Protein AF-A0A8T2NZA6-F1 (afdb_monomer)

Mean predicted aligned error: 12.63 Å

Secondary structure (DSSP, 8-state):
-EEEE-TT-THHHHHHHHTTSGGG--EEEEEEEEE-SS-TT-EEEEEEEE-S-HHHHHHHHHHHHHH-SS-EE-EESS--TT-EEP--SSGGGGGGGTT---SSSSS--TTSTTTT-HHHHHTT---SS-PPP---HHHHHHHHHHHHHHHHHHHHHS-HHHHHHHHHHHHHS--BTTBPPPHHHHHHHS-----------TT-TT--S--

Organism: NCBI:txid121402

Nearest PDB structures (foldseek):
  6n1k-assembly1_D  TM=8.600E-01  e=1.899E-20  Homo sapiens
  5jk5-assembly1_B  TM=8.320E-01  e=2.233E-15  Dictyostelium discoideum
  5jk8-assembly1_A  TM=8.450E-01  e=8.587E-15  Dictyostelium discoideum
  5fii-assembly2_D  TM=7.793E-01  e=1.956E-06  Homo sapiens
  7o9k-assembly1_f  TM=5.807E-01  e=9.986E-02  Homo sapiens

Sequence (211 aa):
MYLEEEPTKGGVLSCIFSLREQEKGINLTHIESRPSRMNKQEYEFFISVDTACSKALDEVIDGLRTQISGHVHELSRSKQKDTVPWFPNDIRDLDRFANQILSYGSELDADHPGFTDPVYRVRRKDGQVIPKVVYTEEEKRTWGTVFKELKSLYPTHACREHNRVFPLLEKYCGYREDNIPQLEDISHFLQVFHSTQYIRHGSRPMYTPEP

Foldseek 3Di:
DKKKAFPPDCQVVVLVVVQVPPPLVKAWDDWDKDQDPVDNRMIMIDTDIDPPDPVSVVVSQVVCVVRGPIDDAAADCDPDPPHHDDDDPDPVVVQVCPPVDPDDALQHDPPAPCNPPPVLSVVRDDDDDQDDDDDDQLLLQLQLVVLVVVVVCCVPPNDPVCVVCVVVCVVQQVDDSRDDGRVVSVCVVDPDDDDGPHAGDSVCSPDDPPD

InterPro domains:
  IPR001273 Aromatic amino acid hydroxylase [PTHR11473] (21-191)
  IPR019774 Aromatic amino acid hydroxylase, C-terminal [PF00351] (85-191)
  IPR019774 Aromatic amino acid hydroxylase, C-terminal [PS51410] (72-211)
  IPR036329 Aromatic amino acid monoxygenase, C-terminal domain superfamily [SSF56534] (84-211)
  IPR036951 Aromatic amino acid hydroxylase superfamily [G3DSA:1.10.800.10] (1-192)
  IPR045865 ACT-like domain [SSF55021] (6-90)

Structure (mmCIF, N/CA/C/O backbone):
data_AF-A0A8T2NZA6-F1
#
_entry.id   AF-A0A8T2NZA6-F1
#
loop_
_atom_site.group_PDB
_atom_site.id
_atom_site.type_symbol
_atom_site.label_atom_id
_atom_site.label_alt_id
_atom_site.label_comp_id
_atom_site.label_asym_id
_atom_site.label_entity_id
_atom_site.label_seq_id
_atom_site.pdbx_PDB_ins_code
_atom_site.Cartn_x
_atom_site.Cartn_y
_atom_site.Cartn_z
_atom_site.occupancy
_atom_site.B_iso_or_equiv
_atom_site.auth_seq_id
_atom_site.auth_comp_id
_atom_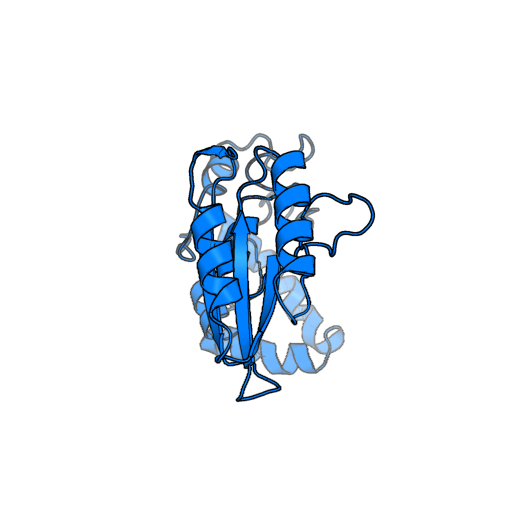site.auth_asym_id
_atom_site.auth_atom_id
_atom_site.pdbx_PDB_model_num
ATOM 1 N N . MET A 1 1 ? -13.533 7.460 21.362 1.00 58.47 1 MET A N 1
ATOM 2 C CA . MET A 1 1 ? -14.129 6.752 22.512 1.00 58.47 1 MET A CA 1
ATOM 3 C C . MET A 1 1 ? -14.969 5.597 22.003 1.00 58.47 1 MET A C 1
ATOM 5 O O . MET A 1 1 ? -15.588 5.736 20.950 1.00 58.47 1 MET A O 1
ATOM 9 N N . TYR A 1 2 ? -14.959 4.492 22.738 1.00 49.69 2 TYR A N 1
ATOM 10 C CA . TYR A 1 2 ? -15.776 3.303 22.503 1.00 49.69 2 TYR A CA 1
ATOM 11 C C . TYR A 1 2 ? -16.622 3.016 23.751 1.00 49.69 2 TYR A C 1
ATOM 13 O O . TYR A 1 2 ? -16.093 3.121 24.861 1.00 49.69 2 TYR A O 1
ATOM 21 N N . LEU A 1 3 ? -17.909 2.708 23.562 1.00 56.78 3 LEU A N 1
ATOM 22 C CA . LEU A 1 3 ? -18.888 2.447 24.626 1.00 56.78 3 LEU A CA 1
ATOM 23 C C . LEU A 1 3 ? -19.692 1.178 24.310 1.00 56.78 3 LEU A C 1
ATOM 25 O O . LEU A 1 3 ? -20.064 0.990 23.156 1.00 56.78 3 LEU A O 1
ATOM 29 N N . GLU A 1 4 ? -20.041 0.387 25.324 1.00 48.50 4 GLU A N 1
ATOM 30 C CA . GLU A 1 4 ? -20.973 -0.755 25.229 1.00 48.50 4 GLU A CA 1
ATOM 31 C C . GLU A 1 4 ? -22.141 -0.568 26.214 1.00 48.50 4 GLU A C 1
ATOM 33 O O . GLU A 1 4 ? -21.892 -0.385 27.402 1.00 48.50 4 GLU A O 1
ATOM 38 N N . GLU A 1 5 ? -23.406 -0.593 25.768 1.00 52.59 5 GLU A N 1
ATOM 39 C CA . GLU A 1 5 ? -24.583 -0.464 26.658 1.00 52.59 5 GLU 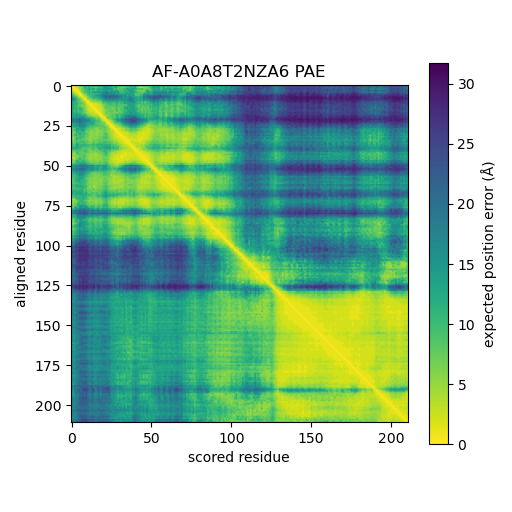A CA 1
ATOM 40 C C . GLU A 1 5 ? -25.811 -1.281 26.188 1.00 52.59 5 GLU A C 1
ATOM 42 O O . GLU A 1 5 ? -26.070 -1.409 24.993 1.00 52.59 5 GLU A O 1
ATOM 47 N N . GLU A 1 6 ? -26.617 -1.790 27.128 1.00 45.00 6 GLU A N 1
ATOM 48 C CA . GLU A 1 6 ? -27.958 -2.357 26.889 1.00 45.00 6 GLU A CA 1
ATOM 49 C C . GLU A 1 6 ? -28.976 -1.294 26.393 1.00 45.00 6 GLU A C 1
ATOM 51 O O . GLU A 1 6 ? -28.939 -0.138 26.814 1.00 45.00 6 GLU A O 1
ATOM 56 N N . PRO A 1 7 ? -29.984 -1.646 25.568 1.00 46.47 7 PRO A N 1
ATOM 57 C CA . PRO A 1 7 ? -30.760 -0.729 24.729 1.00 46.47 7 PRO A CA 1
ATOM 58 C C . PRO A 1 7 ? -31.819 0.048 25.520 1.00 46.47 7 PRO A C 1
ATOM 60 O O . PRO A 1 7 ? -32.480 0.940 24.994 1.00 46.47 7 PRO A O 1
ATOM 63 N N . THR A 1 8 ? -32.059 -0.357 26.765 1.00 45.59 8 THR A N 1
ATOM 64 C CA . THR A 1 8 ? -33.204 0.046 27.582 1.00 45.59 8 THR A CA 1
ATOM 65 C C . THR A 1 8 ? -32.915 1.232 28.495 1.00 45.59 8 THR A C 1
ATOM 67 O O . THR A 1 8 ? -33.843 1.757 29.110 1.00 45.59 8 THR A O 1
ATOM 70 N N . LYS A 1 9 ? -31.662 1.693 28.584 1.00 54.19 9 LYS A N 1
ATOM 71 C CA . LYS A 1 9 ? -31.286 2.877 29.363 1.00 54.19 9 LYS A CA 1
ATOM 72 C C . LYS A 1 9 ? -30.943 4.015 28.403 1.00 54.19 9 LYS A C 1
ATOM 74 O O . LYS A 1 9 ? -29.891 4.033 27.793 1.00 54.19 9 LYS A O 1
ATOM 79 N N . GLY A 1 10 ? -31.823 5.007 28.271 1.00 53.12 10 GLY A N 1
ATOM 80 C CA . GLY A 1 10 ? -31.601 6.185 27.412 1.00 53.12 10 GLY A CA 1
ATOM 81 C C . GLY A 1 10 ? -30.464 7.128 27.852 1.00 53.12 10 GLY A C 1
ATOM 82 O O . GLY A 1 10 ? -30.403 8.254 27.362 1.00 53.12 10 GLY A O 1
ATOM 83 N N . GLY A 1 11 ? -29.594 6.699 28.775 1.00 58.62 11 GLY A N 1
ATOM 84 C CA . GLY A 1 11 ? -28.550 7.511 29.402 1.00 58.62 11 GLY A CA 1
ATOM 85 C C . GLY A 1 11 ? -27.404 7.863 28.453 1.00 58.62 11 GLY A C 1
ATOM 86 O O . GLY A 1 11 ? -26.973 9.019 28.426 1.00 58.62 11 GLY A O 1
ATOM 87 N N . VAL A 1 12 ? -26.966 6.920 27.606 1.00 61.47 12 VAL A N 1
ATOM 88 C CA . VAL A 1 12 ? -25.922 7.189 26.601 1.00 61.47 12 VAL A CA 1
ATOM 89 C C . VAL A 1 12 ? -26.370 8.260 25.613 1.00 61.47 12 VAL A C 1
ATOM 91 O O . VAL A 1 12 ? -25.614 9.188 25.347 1.00 61.47 12 VAL A O 1
ATOM 94 N N . LEU A 1 13 ? -27.606 8.200 25.105 1.00 61.56 13 LEU A N 1
ATOM 95 C CA . LEU A 1 13 ? -28.095 9.194 24.145 1.00 61.56 13 LEU A CA 1
ATOM 96 C C . LEU A 1 13 ? -28.164 10.591 24.765 1.00 61.56 13 LEU A C 1
ATOM 98 O O . LEU A 1 13 ? -27.669 11.534 24.152 1.00 61.56 13 LEU A O 1
ATOM 102 N N . SER A 1 14 ? -28.704 10.736 25.981 1.00 61.69 14 SER A N 1
ATOM 103 C CA . SER A 1 14 ? -28.727 12.039 26.661 1.00 61.69 14 SER A CA 1
ATOM 104 C C . SER A 1 14 ? -27.324 12.602 26.878 1.00 61.69 14 SER A C 1
ATOM 106 O O . SER A 1 14 ? -27.097 13.780 26.619 1.00 61.69 14 SER A O 1
ATOM 108 N N . CYS A 1 15 ? -26.364 11.759 27.265 1.00 61.38 15 CYS A N 1
ATOM 109 C CA . CYS A 1 15 ? -24.996 12.193 27.528 1.00 61.38 15 CYS A CA 1
ATOM 110 C C . CYS A 1 15 ? -24.224 12.513 26.231 1.00 61.38 15 CYS A C 1
ATOM 112 O O . CYS A 1 15 ? -23.442 13.463 26.185 1.00 61.38 15 CYS A O 1
ATOM 114 N N . ILE A 1 16 ? -24.488 11.779 25.141 1.00 63.53 16 ILE A N 1
ATOM 115 C CA . ILE A 1 16 ? -23.986 12.092 23.793 1.00 63.53 16 ILE A CA 1
ATOM 116 C C . ILE A 1 16 ? -24.573 13.414 23.275 1.00 63.53 16 ILE A C 1
ATOM 118 O O . ILE A 1 16 ? -23.877 14.173 22.603 1.00 63.53 16 ILE A O 1
ATOM 122 N N . PHE A 1 17 ? -25.830 13.738 23.581 1.00 61.41 17 PHE A N 1
ATOM 123 C CA . PHE A 1 17 ? -26.389 15.042 23.214 1.00 61.41 17 PHE A CA 1
ATOM 124 C C . PHE A 1 17 ? -25.752 16.189 24.008 1.00 61.41 17 PHE A C 1
ATOM 126 O O . PHE A 1 17 ? -25.457 17.222 23.408 1.00 61.41 17 PHE A O 1
ATOM 133 N N . SER A 1 18 ? -25.426 15.988 25.290 1.00 61.50 18 SER A N 1
ATOM 134 C CA . SER A 1 18 ? -24.647 16.953 26.086 1.00 61.50 18 SER A CA 1
ATOM 135 C C . SER A 1 18 ? -23.233 17.190 25.535 1.00 61.50 18 SER A C 1
ATOM 137 O O . SER A 1 18 ? -22.665 18.256 25.741 1.00 61.50 18 SER A O 1
ATOM 139 N N . LEU A 1 19 ? -22.663 16.234 24.788 1.00 58.53 19 LEU A N 1
ATOM 140 C CA . LEU A 1 19 ? -21.393 16.424 24.073 1.00 58.53 19 LEU A CA 1
ATOM 141 C C . LEU A 1 19 ? -21.491 17.373 22.877 1.00 58.53 19 LEU A C 1
ATOM 143 O O . LEU A 1 19 ? -20.475 17.897 22.425 1.00 58.53 19 LEU A O 1
ATOM 147 N N . ARG A 1 20 ? -22.698 17.561 22.335 1.00 54.38 20 ARG A N 1
ATOM 148 C CA . ARG A 1 20 ? -22.951 18.414 21.171 1.00 54.38 20 ARG A CA 1
ATOM 149 C C . ARG A 1 20 ? -23.186 19.875 21.559 1.00 54.38 20 ARG A C 1
ATOM 151 O O . ARG A 1 20 ? -23.140 20.744 20.688 1.00 54.38 20 ARG A O 1
ATOM 158 N N . GLU A 1 21 ? -23.448 20.148 22.836 1.00 51.97 21 GLU A N 1
ATOM 159 C CA . GLU A 1 21 ? -23.578 21.512 23.335 1.00 51.97 21 GLU A CA 1
ATOM 160 C C . GLU A 1 21 ? -22.220 22.220 23.244 1.00 51.97 21 GLU A C 1
ATOM 162 O O . GLU A 1 21 ? -21.220 21.804 23.829 1.00 51.97 21 GLU A O 1
ATOM 167 N N . GLN A 1 22 ? -22.193 23.314 22.480 1.00 47.03 22 GLN A N 1
ATOM 168 C CA . GLN A 1 22 ? -21.010 24.137 22.201 1.00 47.03 22 GLN A CA 1
ATOM 169 C C . GLN A 1 22 ? -20.344 24.728 23.459 1.00 47.03 22 GLN A C 1
ATOM 171 O O . GLN A 1 22 ? -19.282 25.339 23.354 1.00 47.03 22 GLN A O 1
ATOM 176 N N . GLU A 1 23 ? -20.927 24.541 24.645 1.00 50.12 23 GLU A N 1
ATOM 177 C CA . GLU A 1 23 ? -20.458 25.114 25.907 1.00 50.12 23 GLU A CA 1
ATOM 178 C C . GLU A 1 23 ? -19.108 24.550 26.382 1.00 50.12 23 GLU A C 1
ATOM 180 O O . GLU A 1 23 ? -18.402 25.228 27.126 1.00 50.12 23 GLU A O 1
ATOM 185 N N . LYS A 1 24 ? -18.695 23.354 25.929 1.00 56.06 24 LYS A N 1
ATOM 186 C CA . LYS A 1 24 ? -17.447 22.700 26.387 1.00 56.06 24 LYS A CA 1
ATOM 187 C C . LYS A 1 24 ? -16.265 22.765 25.412 1.00 56.06 24 LYS A C 1
ATOM 189 O O . LYS A 1 24 ? -15.186 22.272 25.734 1.00 56.06 24 LYS A O 1
ATOM 194 N N . GLY A 1 25 ? -16.433 23.356 24.225 1.00 58.72 25 GLY A N 1
ATOM 195 C CA . GLY A 1 25 ? -15.348 23.492 23.238 1.00 58.72 25 GLY A CA 1
ATOM 196 C C . GLY A 1 25 ? -14.833 22.172 22.638 1.00 58.72 25 GLY A C 1
ATOM 197 O O . GLY A 1 25 ? -13.752 22.151 22.053 1.00 58.72 25 GLY A O 1
ATOM 198 N N . ILE A 1 26 ? -15.585 21.074 22.773 1.00 66.25 26 ILE A N 1
ATOM 199 C CA . ILE A 1 26 ? -15.276 19.774 22.162 1.00 66.25 26 ILE A CA 1
ATOM 200 C C . ILE A 1 26 ? -15.981 19.703 20.809 1.00 66.25 26 ILE A C 1
ATOM 202 O O . ILE A 1 26 ? -17.202 19.827 20.734 1.00 66.25 26 ILE A O 1
ATOM 206 N N . ASN A 1 27 ? -15.224 19.485 19.734 1.00 67.44 27 ASN A N 1
ATOM 207 C CA . ASN A 1 27 ? -15.806 19.307 18.408 1.00 67.44 27 ASN A CA 1
ATOM 208 C C . ASN A 1 27 ? -16.012 17.815 18.128 1.00 67.44 27 ASN A C 1
ATOM 210 O O . ASN A 1 27 ? -15.062 17.060 17.912 1.00 67.44 27 ASN A O 1
ATOM 214 N N . LEU A 1 28 ? -17.268 17.385 18.155 1.00 72.81 28 LEU A N 1
ATOM 215 C CA . LEU A 1 28 ? -17.650 16.017 17.845 1.00 72.81 28 LEU A CA 1
ATOM 216 C C . LEU A 1 28 ? -17.719 15.829 16.323 1.00 72.81 28 LEU A C 1
ATOM 218 O O . LEU A 1 28 ? -18.526 16.461 15.645 1.00 72.81 28 LEU A O 1
ATOM 222 N N . THR A 1 29 ? -16.865 14.958 15.784 1.00 72.12 29 THR A N 1
ATOM 223 C CA . THR A 1 29 ? -16.715 14.772 14.331 1.00 72.12 29 THR A CA 1
ATOM 224 C C . THR A 1 29 ? -17.555 13.620 13.796 1.00 72.12 29 THR A C 1
ATOM 226 O O . THR A 1 29 ? -18.027 13.680 12.663 1.00 72.12 29 THR A O 1
ATOM 229 N N . HIS A 1 30 ? -17.761 12.572 14.596 1.00 75.06 30 HIS A N 1
ATOM 230 C CA . HIS A 1 30 ? -18.506 11.389 14.174 1.00 75.06 30 HIS A CA 1
ATOM 231 C C . HIS A 1 30 ? -19.080 10.631 15.375 1.00 75.06 30 HIS A C 1
ATOM 233 O O . HIS A 1 30 ? -18.369 10.408 16.354 1.00 75.06 30 HIS A O 1
ATOM 239 N N . ILE A 1 31 ? -20.339 10.194 15.278 1.00 79.94 31 ILE A N 1
ATOM 240 C CA . ILE A 1 31 ? -20.954 9.216 16.186 1.00 79.94 31 ILE A CA 1
ATOM 241 C C . ILE A 1 31 ? -21.562 8.111 15.334 1.00 79.94 31 ILE A C 1
ATOM 243 O O . ILE A 1 31 ? -22.320 8.383 14.404 1.00 79.94 31 ILE A O 1
ATOM 247 N N . GLU A 1 32 ? -21.281 6.872 15.701 1.00 79.44 32 GLU A N 1
ATOM 248 C CA . GLU A 1 32 ? -21.877 5.687 15.104 1.00 79.44 32 GLU A CA 1
ATOM 249 C C . GLU A 1 32 ? -22.325 4.736 16.206 1.00 79.44 32 GLU A C 1
ATOM 251 O O . GLU A 1 32 ? -21.607 4.540 17.183 1.00 79.44 32 GLU A O 1
ATOM 256 N N . SER A 1 33 ? -23.509 4.148 16.046 1.00 82.44 33 SER A N 1
ATOM 257 C CA . SER A 1 33 ? -23.978 3.052 16.888 1.00 82.44 33 SER A CA 1
ATOM 258 C C . SER A 1 33 ? -24.184 1.790 16.056 1.00 82.44 33 SER A C 1
ATOM 260 O O . SER A 1 33 ? -24.648 1.834 14.904 1.00 82.44 33 SER A O 1
ATOM 262 N N . ARG A 1 34 ? -23.808 0.649 16.633 1.00 81.94 34 ARG A N 1
ATOM 263 C CA . ARG A 1 34 ? -23.927 -0.678 16.023 1.00 81.94 34 ARG A CA 1
ATOM 264 C C . ARG A 1 34 ? -24.414 -1.686 17.063 1.00 81.94 34 ARG A C 1
ATOM 266 O O . ARG A 1 34 ? -24.048 -1.560 18.223 1.00 81.94 34 ARG A O 1
ATOM 273 N N . PRO A 1 35 ? -25.238 -2.679 16.690 1.00 84.38 35 PRO A N 1
ATOM 274 C CA . PRO A 1 35 ? -25.539 -3.790 17.589 1.00 84.38 35 PRO A CA 1
ATOM 275 C C . PRO A 1 35 ? -24.249 -4.537 17.944 1.00 84.38 35 PRO A C 1
ATOM 277 O O . PRO A 1 35 ? -23.435 -4.784 17.049 1.00 84.38 35 PRO A O 1
ATOM 280 N N . SER A 1 36 ? -24.076 -4.913 19.211 1.00 82.44 36 SER A N 1
ATOM 281 C CA . SER A 1 36 ? -22.884 -5.642 19.646 1.00 82.44 36 SER A CA 1
ATOM 282 C C . SER A 1 36 ? -22.770 -6.986 18.931 1.00 82.44 36 SER A C 1
ATOM 284 O O . SER A 1 36 ? -23.751 -7.708 18.703 1.00 82.44 36 SER A O 1
ATOM 286 N N . ARG A 1 37 ? -21.534 -7.339 18.565 1.00 81.88 37 ARG A N 1
ATOM 287 C CA . ARG A 1 37 ? -21.240 -8.620 17.902 1.00 81.88 37 ARG A CA 1
ATOM 288 C C . ARG A 1 37 ? -21.344 -9.804 18.860 1.00 81.88 37 ARG A C 1
ATOM 290 O O . ARG A 1 37 ? -21.612 -10.918 18.408 1.00 81.88 37 ARG A O 1
ATOM 297 N N . MET A 1 38 ? -21.114 -9.565 20.150 1.00 81.94 38 MET A N 1
ATOM 298 C CA . MET A 1 38 ? -21.061 -10.595 21.189 1.00 81.94 38 MET A CA 1
ATOM 299 C C . MET A 1 38 ? -22.397 -10.725 21.924 1.00 81.94 38 MET A C 1
ATOM 301 O O . MET A 1 38 ? -22.865 -11.847 22.126 1.00 81.94 38 MET A O 1
ATOM 305 N N . ASN A 1 39 ? -23.042 -9.603 22.263 1.00 82.88 39 ASN A N 1
ATOM 306 C CA . ASN A 1 39 ? -24.333 -9.592 22.943 1.00 82.88 39 ASN A CA 1
ATOM 307 C C . ASN A 1 39 ? -25.408 -8.907 22.087 1.00 82.88 39 ASN A C 1
ATOM 309 O O . ASN A 1 39 ? -25.413 -7.699 21.897 1.00 82.88 39 ASN A O 1
ATOM 313 N N . LYS A 1 40 ? -26.396 -9.673 21.611 1.00 81.44 40 LYS A N 1
ATOM 314 C CA . LYS A 1 40 ? -27.492 -9.140 20.775 1.00 81.44 40 LYS A CA 1
ATOM 315 C C . LYS A 1 40 ? -28.410 -8.154 21.504 1.00 81.44 40 LYS A C 1
ATOM 317 O O . LYS A 1 40 ? -29.262 -7.543 20.863 1.00 81.44 40 LYS A O 1
ATOM 322 N N . GLN A 1 41 ? -28.287 -8.062 22.825 1.00 81.12 41 GLN A N 1
ATOM 323 C CA . GLN A 1 41 ? -29.020 -7.114 23.649 1.00 81.12 41 GLN A CA 1
ATOM 324 C C . GLN A 1 41 ? -28.206 -5.852 23.930 1.00 81.12 41 GLN A C 1
ATOM 326 O O . GLN A 1 41 ? -28.716 -4.984 24.604 1.00 81.12 41 GLN A O 1
ATOM 331 N N . GLU A 1 42 ? -26.987 -5.696 23.422 1.00 81.31 42 GLU A N 1
ATOM 332 C CA . GLU A 1 42 ? -26.175 -4.499 23.657 1.00 81.31 42 GLU A CA 1
ATOM 333 C C . GLU A 1 42 ? -25.890 -3.751 22.354 1.00 81.31 42 GLU A C 1
ATOM 335 O O . GLU A 1 42 ? -25.982 -4.295 21.248 1.00 81.31 42 GLU A O 1
ATOM 340 N N . TYR A 1 43 ? -25.539 -2.480 22.497 1.00 80.38 43 TYR A N 1
ATOM 341 C CA . TYR A 1 43 ? -25.098 -1.595 21.434 1.00 80.38 43 TYR A CA 1
ATOM 342 C C . TYR A 1 43 ? -23.692 -1.087 21.728 1.00 80.38 43 TYR A C 1
ATOM 344 O O . TYR A 1 43 ? -23.377 -0.675 22.841 1.00 80.38 43 TYR A O 1
ATOM 352 N N . GLU A 1 44 ? -22.876 -1.077 20.685 1.00 83.31 44 GLU A N 1
ATOM 353 C CA . GLU A 1 44 ? -21.562 -0.459 20.645 1.00 83.31 44 GLU A CA 1
ATOM 354 C C . GLU A 1 44 ? -21.705 0.959 20.080 1.00 83.31 44 GLU A C 1
ATOM 356 O O . GLU A 1 44 ? -22.344 1.163 19.041 1.00 83.31 44 GLU A O 1
ATOM 361 N N . PHE A 1 45 ? -21.101 1.946 20.738 1.00 81.81 45 PHE A N 1
ATOM 362 C CA . PHE A 1 45 ? -21.045 3.326 20.264 1.00 81.81 45 PHE A CA 1
ATOM 363 C C . PHE A 1 45 ? -19.600 3.753 20.019 1.00 81.81 45 PHE A C 1
ATOM 365 O O . PHE A 1 45 ? -18.740 3.662 20.895 1.00 81.81 45 PHE A O 1
ATOM 372 N N . PHE A 1 46 ? -19.356 4.300 18.833 1.00 82.44 46 PHE A N 1
ATOM 373 C CA . PHE A 1 46 ? -18.070 4.822 18.396 1.00 82.44 46 PHE A CA 1
ATOM 374 C C . PHE A 1 46 ? -18.168 6.336 18.260 1.00 82.44 46 PHE A C 1
ATOM 376 O O . PHE A 1 46 ? -18.902 6.850 17.415 1.00 82.44 46 PHE A O 1
ATOM 383 N N . ILE A 1 47 ? -17.411 7.058 19.083 1.00 79.94 47 ILE A N 1
ATOM 384 C CA . ILE A 1 47 ? -17.429 8.522 19.120 1.00 79.94 47 ILE A CA 1
ATOM 385 C C . ILE A 1 47 ? -16.041 9.050 18.761 1.00 79.94 47 ILE A C 1
ATOM 387 O O . ILE A 1 47 ? -15.060 8.777 19.461 1.00 79.94 47 ILE A O 1
ATOM 391 N N . SER A 1 48 ? -15.958 9.817 17.675 1.00 78.00 48 SER A N 1
ATOM 392 C CA . SER A 1 48 ? -14.768 10.577 17.284 1.00 78.00 48 SER A CA 1
ATOM 393 C C . SER A 1 48 ? -14.924 12.040 17.686 1.00 78.00 48 SER A C 1
ATOM 395 O O . SER A 1 48 ? -15.940 12.675 17.398 1.00 78.00 48 SER A O 1
ATOM 397 N N . VAL A 1 49 ? -13.890 12.574 18.325 1.00 75.50 49 VAL A N 1
ATOM 398 C CA . VAL A 1 49 ? -13.794 13.967 18.769 1.00 75.50 49 VAL A CA 1
ATOM 399 C C . VAL A 1 49 ? -12.482 14.556 18.265 1.00 75.50 49 VAL A C 1
ATOM 401 O O . VAL A 1 49 ? -11.475 13.851 18.191 1.00 75.50 49 VAL A O 1
ATOM 404 N N . ASP A 1 50 ? -12.503 15.830 17.893 1.00 69.00 50 ASP A N 1
ATOM 405 C CA . ASP A 1 50 ? -11.299 16.596 17.588 1.00 69.00 50 ASP A CA 1
ATOM 406 C C . ASP A 1 50 ? -10.697 17.135 18.895 1.00 69.00 50 ASP A C 1
ATOM 408 O O . ASP A 1 50 ? -11.387 17.738 19.722 1.00 69.00 50 ASP A O 1
ATOM 412 N N . THR A 1 51 ? -9.410 16.881 19.116 1.00 60.97 51 THR A N 1
ATOM 413 C CA . THR A 1 51 ? -8.716 17.063 20.402 1.00 60.97 51 THR A CA 1
ATOM 414 C C . THR A 1 51 ? -8.247 18.500 20.645 1.00 60.97 51 THR A C 1
ATOM 416 O O . THR A 1 51 ? -7.193 18.721 21.238 1.00 60.97 51 THR A O 1
ATOM 419 N N . ALA A 1 52 ? -9.018 19.499 20.214 1.00 61.19 52 ALA A N 1
ATOM 420 C CA . ALA A 1 52 ? -8.686 20.906 20.444 1.00 61.19 52 ALA A CA 1
ATOM 421 C C . ALA A 1 52 ? -8.682 21.289 21.944 1.00 61.19 52 ALA A C 1
ATOM 423 O O . ALA A 1 52 ? -8.052 22.277 22.319 1.00 61.19 52 ALA A O 1
ATOM 424 N N . CYS A 1 53 ? -9.323 20.500 22.820 1.00 57.22 53 CYS A N 1
ATOM 425 C CA . CYS A 1 53 ? -9.328 20.711 24.271 1.00 57.22 53 CYS A CA 1
ATOM 426 C C . CYS A 1 53 ? -9.329 19.376 25.046 1.00 57.22 53 CYS A C 1
ATOM 428 O O . CYS A 1 53 ? -10.355 18.704 25.117 1.00 57.22 53 CYS A O 1
ATOM 430 N N . SER A 1 54 ? -8.193 18.986 25.643 1.00 64.62 54 SER A N 1
ATOM 431 C CA . SER A 1 54 ? -8.057 17.698 26.353 1.00 64.62 54 SER A CA 1
ATOM 432 C C . SER A 1 54 ? -8.772 17.661 27.710 1.00 64.62 54 SER A C 1
ATOM 434 O O . SER A 1 54 ? -9.390 16.664 28.047 1.00 64.62 54 SER A O 1
ATOM 436 N N . LYS A 1 55 ? -8.763 18.761 28.476 1.00 67.69 55 LYS A N 1
ATOM 437 C CA . LYS A 1 55 ? -9.327 18.785 29.842 1.00 67.69 55 LYS A CA 1
ATOM 438 C C . LYS A 1 55 ? -10.846 18.612 29.879 1.00 67.69 55 LYS A C 1
ATOM 440 O O . LYS A 1 55 ? -11.369 17.946 30.761 1.00 67.69 55 LYS A O 1
ATOM 445 N N . ALA A 1 56 ? -11.552 19.205 28.917 1.00 70.50 56 ALA A N 1
ATOM 446 C CA . ALA A 1 56 ? -12.999 19.047 28.809 1.00 70.50 56 ALA A CA 1
ATOM 447 C C . ALA A 1 56 ? -13.385 17.605 28.432 1.00 70.50 56 ALA A C 1
ATOM 449 O O . ALA A 1 56 ? -14.460 17.139 28.801 1.00 70.50 56 ALA A O 1
ATOM 450 N N . LEU A 1 57 ? -12.511 16.902 27.700 1.00 73.56 57 LEU A N 1
ATOM 451 C CA . LEU A 1 57 ? -12.727 15.516 27.300 1.00 73.56 57 LEU A CA 1
ATOM 452 C C . LEU A 1 57 ? -12.632 14.562 28.497 1.00 73.56 57 LEU A C 1
ATOM 454 O O . LEU A 1 57 ? -13.480 13.682 28.621 1.00 73.56 57 LEU A O 1
ATOM 458 N N . ASP A 1 58 ? -11.672 14.781 29.399 1.00 77.31 58 ASP A N 1
ATOM 459 C CA . ASP A 1 58 ? -11.515 13.979 30.619 1.00 77.31 58 ASP A CA 1
ATOM 460 C C . ASP A 1 58 ? -12.775 14.052 31.503 1.00 77.31 58 ASP A C 1
ATOM 462 O O . ASP A 1 58 ? -13.334 13.026 31.888 1.00 77.31 58 ASP A O 1
ATOM 466 N N . GLU A 1 59 ? -13.304 15.262 31.735 1.00 77.31 59 GLU A N 1
ATOM 467 C CA . GLU A 1 59 ? -14.540 15.469 32.512 1.00 77.31 59 GLU A CA 1
ATOM 468 C C . GLU A 1 59 ? -15.755 14.764 31.894 1.00 77.31 59 GLU A C 1
ATOM 470 O O . GLU A 1 59 ? -16.643 14.276 32.595 1.00 77.31 59 GLU A O 1
ATOM 475 N N . VAL A 1 60 ? -15.811 14.717 30.564 1.00 75.44 60 VAL A N 1
ATOM 476 C CA . VAL A 1 60 ? -16.861 14.009 29.830 1.00 75.44 60 VAL A CA 1
ATOM 477 C C . VAL A 1 60 ? -16.709 12.504 29.987 1.00 75.44 60 VAL A C 1
ATOM 479 O O . VAL A 1 60 ? -17.708 11.824 30.208 1.00 75.44 60 VAL A O 1
ATOM 482 N N . ILE A 1 61 ? -15.493 11.976 29.849 1.00 78.06 61 ILE A N 1
ATOM 483 C CA . ILE A 1 61 ? -15.221 10.542 29.975 1.00 78.06 61 ILE A CA 1
ATOM 484 C C . ILE A 1 61 ? -15.583 10.068 31.381 1.00 78.06 61 ILE A C 1
ATOM 486 O O . ILE A 1 61 ? -16.243 9.039 31.527 1.00 78.06 61 ILE A O 1
ATOM 490 N N . ASP A 1 62 ? -15.225 10.837 32.407 1.00 79.69 62 ASP A N 1
ATOM 491 C CA . ASP A 1 62 ? -15.580 10.526 33.790 1.00 79.69 62 ASP A CA 1
ATOM 492 C C . ASP A 1 62 ? -17.093 10.663 34.041 1.00 79.69 62 ASP A C 1
ATOM 494 O O . ASP A 1 62 ? -17.698 9.827 34.721 1.00 79.69 62 ASP A O 1
ATOM 498 N N . GLY A 1 63 ? -17.747 11.648 33.417 1.00 77.81 63 GLY A N 1
ATOM 499 C CA . GLY A 1 63 ? -19.208 11.759 33.397 1.00 77.81 63 GLY A CA 1
ATOM 500 C C . GLY A 1 63 ? -19.886 10.541 32.760 1.00 77.81 63 GLY A C 1
ATOM 501 O O . GLY A 1 63 ? -20.843 10.004 33.311 1.00 77.81 63 GLY A O 1
ATOM 502 N N . LEU A 1 64 ? -19.353 10.039 31.645 1.00 76.12 64 LEU A N 1
ATOM 503 C CA . LEU A 1 64 ? -19.848 8.822 31.007 1.00 76.12 64 LEU A CA 1
ATOM 504 C C . LEU A 1 64 ? -19.648 7.620 31.936 1.00 76.12 64 LEU A C 1
ATOM 506 O O . LEU A 1 64 ? -20.623 6.965 32.286 1.00 76.12 64 LEU A O 1
ATOM 510 N N . ARG A 1 65 ? -18.432 7.385 32.441 1.00 79.44 65 ARG A N 1
ATOM 511 C CA . ARG A 1 65 ? -18.132 6.269 33.363 1.00 79.44 65 ARG A CA 1
ATOM 512 C C . ARG A 1 65 ? -19.036 6.221 34.600 1.00 79.44 65 ARG A C 1
ATOM 514 O O . ARG A 1 65 ? -19.228 5.148 35.160 1.00 79.44 65 ARG A O 1
ATOM 521 N N . THR A 1 66 ? -19.561 7.364 35.045 1.00 79.06 66 THR A N 1
ATOM 522 C CA . THR A 1 66 ? -20.471 7.447 36.200 1.00 79.06 66 THR A CA 1
ATOM 523 C C . THR A 1 66 ? -21.949 7.309 35.833 1.00 79.06 66 THR A C 1
ATOM 525 O O . THR A 1 66 ? -22.718 6.779 36.634 1.00 79.06 66 THR A O 1
ATOM 528 N N . GLN A 1 67 ? -22.367 7.776 34.653 1.00 72.94 67 GLN A N 1
ATOM 529 C CA . GLN A 1 67 ? -23.773 7.771 34.234 1.00 72.94 67 GLN A CA 1
ATOM 530 C C . GLN A 1 67 ? -24.201 6.489 33.520 1.00 72.94 67 GLN A C 1
ATOM 532 O O . GLN A 1 67 ? -25.383 6.139 33.564 1.00 72.94 67 GLN A O 1
ATOM 537 N N . ILE A 1 68 ? -23.272 5.796 32.862 1.00 71.44 68 ILE A N 1
ATOM 538 C CA . ILE A 1 68 ? -23.580 4.602 32.076 1.00 71.44 68 ILE A CA 1
ATOM 539 C C . ILE A 1 68 ? -23.108 3.341 32.790 1.00 71.44 68 ILE A C 1
ATOM 541 O O . ILE A 1 68 ? -22.079 3.318 33.454 1.00 71.44 68 ILE A O 1
ATOM 545 N N . SER A 1 69 ? -23.883 2.265 32.649 1.00 67.12 69 SER A N 1
ATOM 546 C CA . SER A 1 69 ? -23.557 0.957 33.243 1.00 67.12 69 SER A CA 1
ATOM 547 C C . SER A 1 69 ? -22.505 0.180 32.438 1.00 67.12 69 SER A C 1
ATOM 549 O O . SER A 1 69 ? -22.183 -0.952 32.795 1.00 67.12 69 SER A O 1
ATOM 551 N N . GLY A 1 70 ? -22.048 0.766 31.332 1.00 69.81 70 GLY A N 1
ATOM 552 C CA . GLY A 1 70 ? -21.161 0.183 30.340 1.00 69.81 70 GLY A CA 1
ATOM 553 C C . GLY A 1 70 ? -19.688 0.519 30.539 1.00 69.81 70 GLY A C 1
ATOM 554 O O . GLY A 1 70 ? -19.322 1.389 31.331 1.00 69.81 70 GLY A O 1
ATOM 555 N N . HIS A 1 71 ? -18.828 -0.141 29.767 1.00 77.00 71 HIS A N 1
ATOM 556 C CA . HIS A 1 71 ? -17.401 0.169 29.737 1.00 77.00 71 HIS A CA 1
ATOM 557 C C . HIS A 1 71 ? -17.103 1.321 28.770 1.00 77.00 71 HIS A C 1
ATOM 559 O O . HIS A 1 71 ? -17.602 1.349 27.646 1.00 77.00 71 HIS A O 1
ATOM 565 N N . VAL A 1 72 ? -16.262 2.266 29.209 1.00 80.50 72 VAL A N 1
ATOM 566 C CA . VAL A 1 72 ? -15.804 3.410 28.406 1.00 80.50 72 VAL A CA 1
ATOM 567 C C . VAL A 1 72 ? -14.314 3.297 28.153 1.00 80.50 72 VAL A C 1
ATOM 569 O O . VAL A 1 72 ? -13.510 3.416 29.082 1.00 80.50 72 VAL A O 1
ATOM 572 N N . HIS A 1 73 ? -13.947 3.127 26.886 1.00 82.06 73 HIS A N 1
ATOM 573 C CA . HIS A 1 73 ? -12.555 3.106 26.460 1.00 82.06 73 HIS A CA 1
ATOM 574 C C . HIS A 1 73 ? -12.200 4.380 25.694 1.00 82.06 73 HIS A C 1
ATOM 576 O O . HIS A 1 73 ? -12.809 4.732 24.676 1.00 82.06 73 HIS A O 1
ATOM 582 N N . GLU A 1 74 ? -11.179 5.077 26.184 1.00 82.44 74 GLU A N 1
ATOM 583 C CA . GLU A 1 74 ? -10.575 6.200 25.485 1.00 82.44 74 GLU A CA 1
ATOM 584 C C . GLU A 1 74 ? -9.499 5.689 24.525 1.00 82.44 74 GLU A C 1
ATOM 586 O O . GLU A 1 74 ? -8.567 4.992 24.930 1.00 82.44 74 GLU A O 1
ATOM 591 N N . LEU A 1 75 ? -9.642 6.050 23.247 1.00 79.25 75 LEU A N 1
ATOM 592 C CA . LEU A 1 75 ? -8.665 5.751 22.208 1.00 79.25 75 LEU A CA 1
ATOM 593 C C . LEU A 1 75 ? -7.995 7.050 21.771 1.00 79.25 75 LEU A C 1
ATOM 595 O O . LEU A 1 75 ? -8.667 7.908 21.195 1.00 79.25 75 LEU A O 1
ATOM 599 N N . SER A 1 76 ? -6.689 7.170 22.005 1.00 76.62 76 SER A N 1
ATOM 600 C CA . SER A 1 76 ? -5.914 8.371 21.683 1.00 76.62 76 SER A CA 1
ATOM 601 C C . SER A 1 76 ? -4.703 8.058 20.807 1.00 76.62 76 SER A C 1
ATOM 603 O O . SER A 1 76 ? -4.076 7.004 20.908 1.00 76.62 76 SER A O 1
ATOM 605 N N . ARG A 1 77 ? -4.351 9.000 19.925 1.00 70.88 77 ARG A N 1
ATOM 606 C CA . ARG A 1 77 ? -3.090 8.959 19.166 1.00 70.88 77 ARG A CA 1
ATOM 607 C C . ARG A 1 77 ? -1.902 9.458 19.994 1.00 70.88 77 ARG A C 1
ATOM 609 O O . ARG A 1 77 ? -0.760 9.136 19.671 1.00 70.88 77 ARG A O 1
ATOM 616 N N . SER A 1 78 ? -2.146 10.250 21.040 1.00 68.69 78 SER A N 1
ATOM 617 C CA . SER A 1 78 ? -1.101 10.696 21.958 1.00 68.69 78 SER A CA 1
ATOM 618 C C . SER A 1 78 ? -0.829 9.599 22.989 1.00 68.69 78 SER A C 1
ATOM 620 O O . SER A 1 78 ? -1.748 9.022 23.558 1.00 68.69 78 SER A O 1
ATOM 622 N N . LYS A 1 79 ? 0.448 9.291 23.247 1.00 59.81 79 LYS A N 1
ATOM 623 C CA . LYS A 1 79 ? 0.855 8.294 24.254 1.00 59.81 79 LYS A CA 1
ATOM 624 C C . LYS A 1 79 ? 0.767 8.861 25.679 1.00 59.81 79 LYS A C 1
ATOM 626 O O . LYS A 1 79 ? 1.755 8.844 26.413 1.00 59.81 79 LYS A O 1
ATOM 631 N N . GLN A 1 80 ? -0.371 9.442 26.052 1.00 65.56 80 GLN A N 1
ATOM 632 C CA . GLN A 1 80 ? -0.601 9.883 27.428 1.00 65.56 80 GLN A CA 1
ATOM 633 C C . GLN A 1 80 ? -0.986 8.683 28.307 1.00 65.56 80 GLN A C 1
ATOM 635 O O . GLN A 1 80 ? -1.536 7.691 27.822 1.00 65.56 80 GLN A O 1
ATOM 640 N N . LYS A 1 81 ? -0.601 8.740 29.589 1.00 60.97 81 LYS A N 1
ATOM 641 C CA . LYS A 1 81 ? -0.779 7.635 30.543 1.00 60.97 81 LYS A CA 1
ATOM 642 C C . LYS A 1 81 ? -2.267 7.296 30.687 1.00 60.97 81 LYS A C 1
ATOM 644 O O . LYS A 1 81 ? -3.058 8.190 30.939 1.00 60.97 81 LYS A O 1
ATOM 649 N N . ASP A 1 82 ? -2.571 6.002 30.585 1.00 69.06 82 ASP A N 1
ATOM 650 C CA . ASP A 1 82 ? -3.892 5.372 30.771 1.00 69.06 82 ASP A CA 1
ATOM 651 C C . ASP A 1 82 ? -4.897 5.467 29.605 1.00 69.06 82 ASP A C 1
ATOM 653 O O . ASP A 1 82 ? -6.087 5.213 29.772 1.00 69.06 82 ASP A O 1
ATOM 657 N N . THR A 1 83 ? -4.411 5.750 28.390 1.00 76.44 83 THR A N 1
ATOM 658 C CA . THR A 1 83 ? -5.223 5.692 27.160 1.00 76.44 83 THR A CA 1
ATOM 659 C C . THR A 1 83 ? -4.862 4.484 26.298 1.00 76.44 83 THR A C 1
ATOM 661 O O . THR A 1 83 ? -3.703 4.059 26.238 1.00 76.44 83 THR A O 1
ATOM 664 N N . VAL A 1 84 ? -5.853 3.918 25.603 1.00 79.56 84 VAL A N 1
ATOM 665 C CA . VAL A 1 84 ? -5.608 2.878 24.599 1.00 79.56 84 VAL A CA 1
ATOM 666 C C . VAL A 1 84 ? -5.088 3.562 23.330 1.00 79.56 84 VAL A C 1
ATOM 668 O O . VAL A 1 84 ? -5.698 4.534 22.875 1.00 79.56 84 VAL A O 1
ATOM 671 N N . PRO A 1 85 ? -3.984 3.092 22.719 1.00 82.31 85 PRO A N 1
ATOM 672 C CA . PRO A 1 85 ? -3.543 3.621 21.437 1.00 82.31 85 PRO A CA 1
ATOM 673 C C . PRO A 1 85 ? -4.651 3.493 20.394 1.00 82.31 85 PRO A C 1
ATOM 675 O O . PRO A 1 85 ? -5.214 2.417 20.202 1.00 82.31 85 PRO A O 1
ATOM 678 N N . TRP A 1 86 ? -4.967 4.591 19.716 1.00 80.94 86 TRP A N 1
ATOM 679 C CA . TRP A 1 86 ? -5.975 4.582 18.667 1.00 80.94 86 TRP A CA 1
ATOM 680 C C . TRP A 1 86 ? -5.560 3.664 17.510 1.00 80.94 86 TRP A C 1
ATOM 682 O O . TRP A 1 86 ? -4.429 3.731 17.025 1.00 80.94 86 TRP A O 1
ATOM 692 N N . PHE A 1 87 ? -6.505 2.850 17.044 1.00 80.56 87 PHE A N 1
ATOM 693 C CA . PHE A 1 87 ? -6.382 1.994 15.869 1.00 80.56 87 PHE A CA 1
ATOM 694 C C . PHE A 1 87 ? -7.628 2.153 14.975 1.00 80.56 87 PHE A C 1
ATOM 696 O O . PHE A 1 87 ? -8.696 2.510 15.482 1.00 80.56 87 PHE A O 1
ATOM 703 N N . PRO A 1 88 ? -7.502 1.941 13.652 1.00 78.12 88 PRO A N 1
ATOM 704 C CA . PRO A 1 88 ? -8.631 2.017 12.728 1.00 78.12 88 PRO A CA 1
ATOM 705 C C . PRO A 1 88 ? -9.641 0.898 13.013 1.00 78.12 88 PRO A C 1
ATOM 707 O O . PRO A 1 88 ? -9.249 -0.261 13.148 1.00 78.12 88 PRO A O 1
ATOM 710 N N . ASN A 1 89 ? -10.929 1.239 13.086 1.00 76.38 89 ASN A N 1
ATOM 711 C CA . ASN A 1 89 ? -12.005 0.260 13.293 1.00 76.38 89 ASN A CA 1
ATOM 712 C C . ASN A 1 89 ? -12.671 -0.147 11.971 1.00 76.38 89 ASN A C 1
ATOM 714 O O . ASN A 1 89 ? -13.164 -1.265 11.845 1.00 76.38 89 ASN A O 1
ATOM 718 N N . ASP A 1 90 ? -12.663 0.750 10.984 1.00 73.38 90 ASP A N 1
ATOM 719 C CA . ASP A 1 90 ? -13.188 0.525 9.638 1.00 73.38 90 ASP A CA 1
ATOM 720 C C . ASP A 1 90 ? -12.074 0.727 8.597 1.00 73.38 90 ASP A C 1
ATOM 722 O O . ASP A 1 90 ? -11.128 1.485 8.815 1.00 73.38 90 ASP A O 1
ATOM 726 N N . ILE A 1 91 ? -12.187 0.073 7.439 1.00 72.56 91 ILE A N 1
ATOM 727 C CA . ILE A 1 91 ? -11.268 0.259 6.306 1.00 72.56 91 ILE A CA 1
ATOM 728 C C . ILE A 1 91 ? -11.134 1.739 5.909 1.00 72.56 91 ILE A C 1
ATOM 730 O O . ILE A 1 91 ? -10.042 2.181 5.568 1.00 72.56 91 ILE A O 1
ATOM 734 N N . ARG A 1 92 ? -12.206 2.529 6.035 1.00 69.88 92 ARG A N 1
ATOM 735 C CA . ARG A 1 92 ? -12.228 3.975 5.753 1.00 69.88 92 ARG A CA 1
ATOM 736 C C . ARG A 1 92 ? -11.364 4.790 6.715 1.00 69.88 92 ARG A C 1
ATOM 738 O O . ARG A 1 92 ? -10.926 5.884 6.376 1.00 69.88 92 ARG A O 1
ATOM 745 N N . ASP A 1 93 ? -11.074 4.273 7.910 1.00 70.69 93 ASP A N 1
ATOM 746 C CA . ASP A 1 93 ? -10.159 4.946 8.836 1.00 70.69 93 ASP A CA 1
ATOM 747 C C . ASP A 1 93 ? -8.707 4.922 8.329 1.00 70.69 93 ASP A C 1
ATOM 749 O O . ASP A 1 93 ? -7.896 5.731 8.791 1.00 70.69 93 ASP A O 1
ATOM 753 N N . LEU A 1 94 ? -8.373 4.051 7.362 1.00 68.94 94 LEU A N 1
ATOM 754 C CA . LEU A 1 94 ? -7.065 4.043 6.701 1.00 68.94 94 LEU A CA 1
ATOM 755 C C . LEU A 1 94 ? -6.803 5.337 5.921 1.00 68.94 94 LEU A C 1
ATOM 757 O O . LEU A 1 94 ? -5.666 5.808 5.898 1.00 68.94 94 LEU A O 1
ATOM 761 N N . ASP A 1 95 ? -7.843 5.993 5.397 1.00 66.94 95 ASP A N 1
ATOM 762 C CA . ASP A 1 95 ? -7.711 7.277 4.695 1.00 66.94 95 ASP A CA 1
ATOM 763 C C . ASP A 1 95 ? -7.136 8.372 5.606 1.00 66.94 95 ASP A C 1
ATOM 765 O O . ASP A 1 95 ? -6.430 9.276 5.154 1.00 66.94 95 ASP A O 1
ATOM 769 N N . ARG A 1 96 ? -7.348 8.263 6.926 1.00 65.44 96 ARG A N 1
ATOM 770 C CA . ARG A 1 96 ? -6.767 9.185 7.919 1.00 65.44 96 ARG A CA 1
ATOM 771 C C . ARG A 1 96 ? -5.244 9.047 8.047 1.00 65.44 96 ARG A C 1
ATOM 773 O O . ARG A 1 96 ? -4.628 9.890 8.702 1.00 65.44 96 ARG A O 1
ATOM 780 N N . PHE A 1 97 ? -4.651 7.995 7.479 1.00 62.69 97 PHE A N 1
ATOM 781 C CA . PHE A 1 97 ? -3.206 7.760 7.426 1.00 62.69 97 PHE A CA 1
ATOM 782 C C . PHE A 1 97 ? -2.591 8.066 6.061 1.00 62.69 97 PHE A C 1
ATOM 784 O O . PHE A 1 97 ? -1.376 8.233 5.996 1.00 62.69 97 PHE A O 1
ATOM 791 N N . ALA A 1 98 ? -3.389 8.192 4.994 1.00 56.78 98 ALA A N 1
ATOM 792 C CA . ALA A 1 98 ? -2.885 8.442 3.640 1.00 56.78 98 ALA A CA 1
ATOM 793 C C . ALA A 1 98 ? -1.984 9.692 3.557 1.00 56.78 98 ALA A C 1
ATOM 795 O O . ALA A 1 98 ? -1.040 9.734 2.776 1.00 56.78 98 ALA A O 1
ATOM 796 N N . ASN A 1 99 ? -2.227 10.676 4.430 1.00 55.94 99 ASN A N 1
ATOM 797 C CA . ASN A 1 99 ? -1.454 11.917 4.514 1.00 55.94 99 ASN A CA 1
ATOM 798 C C . ASN A 1 99 ? -0.386 11.920 5.627 1.00 55.94 99 ASN A C 1
ATOM 800 O O . ASN A 1 99 ? 0.271 12.935 5.840 1.00 55.94 99 ASN A O 1
ATOM 804 N N . GLN A 1 100 ? -0.206 10.817 6.363 1.00 56.62 100 GLN A N 1
ATOM 805 C CA . GLN A 1 100 ? 0.784 10.688 7.442 1.00 56.62 100 GLN A CA 1
ATOM 806 C C . GLN A 1 100 ? 2.025 9.933 6.961 1.00 56.62 100 GLN A C 1
ATOM 808 O O . GLN A 1 100 ? 2.400 8.891 7.498 1.00 56.62 100 GLN A O 1
ATOM 813 N N . ILE A 1 101 ? 2.656 10.468 5.919 1.00 56.50 101 ILE A N 1
ATOM 814 C CA . ILE A 1 101 ? 3.879 9.910 5.346 1.00 56.50 101 ILE A CA 1
ATOM 815 C C . ILE A 1 101 ? 5.059 10.344 6.227 1.00 56.50 101 ILE A C 1
ATOM 817 O O . ILE A 1 101 ? 5.358 11.531 6.321 1.00 56.50 101 ILE A O 1
ATOM 821 N N . LEU A 1 102 ? 5.713 9.386 6.893 1.00 52.59 102 LEU A N 1
ATOM 822 C CA . LEU A 1 102 ? 6.872 9.645 7.763 1.00 52.59 102 LEU A CA 1
ATOM 823 C C . LEU A 1 102 ? 8.118 10.083 6.970 1.00 52.59 102 LEU A C 1
ATOM 825 O O . LEU A 1 102 ? 8.897 10.895 7.461 1.00 52.59 102 LEU A O 1
ATOM 829 N N . SER A 1 103 ? 8.304 9.536 5.765 1.00 53.62 103 SER A N 1
ATOM 830 C CA . SER A 1 103 ? 9.437 9.776 4.860 1.00 53.62 103 SER A CA 1
ATOM 831 C C . SER A 1 103 ? 9.129 9.233 3.451 1.00 53.62 103 SER A C 1
ATOM 833 O O . SER A 1 103 ? 8.179 8.469 3.280 1.00 53.62 103 SER A O 1
ATOM 835 N N . TYR A 1 104 ? 9.914 9.627 2.437 1.00 52.16 104 TYR A N 1
ATOM 836 C CA . TYR A 1 104 ? 9.816 9.139 1.042 1.00 52.16 104 TYR A CA 1
ATOM 837 C C . TYR A 1 104 ? 8.514 9.490 0.294 1.00 52.16 104 TYR A C 1
ATOM 839 O O . TYR A 1 104 ? 8.143 8.839 -0.684 1.00 52.16 104 TYR A O 1
ATOM 847 N N . GLY A 1 105 ? 7.824 10.545 0.740 1.00 58.22 105 GLY A N 1
ATOM 848 C CA . GLY A 1 105 ? 6.697 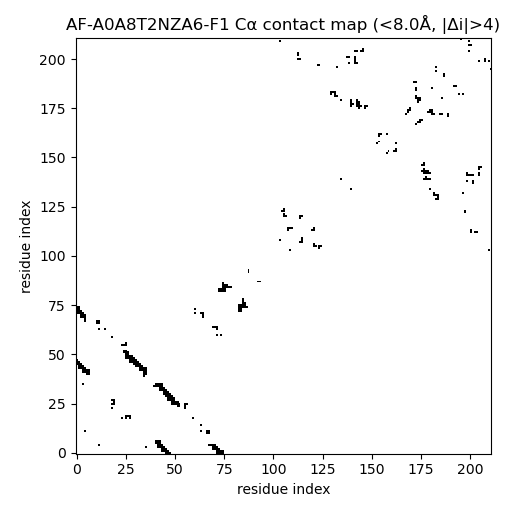11.155 0.028 1.00 58.22 105 GLY A CA 1
ATOM 849 C C . GLY A 1 105 ? 7.155 12.007 -1.163 1.00 58.22 105 GLY A C 1
ATOM 850 O O . GLY A 1 105 ? 8.048 11.634 -1.924 1.00 58.22 105 GLY A O 1
ATOM 851 N N . SER A 1 106 ? 6.560 13.189 -1.340 1.00 55.66 106 SER A N 1
ATOM 852 C CA . SER A 1 106 ? 6.988 14.142 -2.379 1.00 55.66 106 SER A CA 1
ATOM 853 C C . SER A 1 106 ? 8.324 14.836 -2.080 1.00 55.66 106 SER A C 1
ATOM 855 O O . SER A 1 106 ? 8.915 15.456 -2.968 1.00 55.66 106 SER A O 1
ATOM 857 N N . GLU A 1 107 ? 8.778 14.778 -0.828 1.00 57.12 107 GLU A N 1
ATOM 858 C CA . GLU A 1 107 ? 10.055 15.330 -0.383 1.00 57.12 107 GLU A CA 1
ATOM 859 C C . GLU A 1 107 ? 11.080 14.196 -0.303 1.00 57.12 107 GLU A C 1
ATOM 861 O O . GLU A 1 107 ? 10.921 13.245 0.460 1.00 57.12 107 GLU A O 1
ATOM 866 N N . LEU A 1 108 ? 12.085 14.280 -1.175 1.00 58.66 108 LEU A N 1
ATOM 867 C CA . LEU A 1 108 ? 13.190 13.335 -1.286 1.00 58.66 108 LEU A CA 1
ATOM 868 C C . LEU A 1 108 ? 14.371 13.822 -0.445 1.00 58.66 108 LEU A C 1
ATOM 870 O O . LEU A 1 108 ? 14.642 15.025 -0.421 1.00 58.66 108 LEU A O 1
ATOM 874 N N . ASP A 1 109 ? 15.112 12.897 0.159 1.00 65.44 109 ASP A N 1
ATOM 875 C CA . ASP A 1 109 ? 16.408 13.207 0.766 1.00 65.44 109 ASP A CA 1
ATOM 876 C C . ASP A 1 109 ? 17.413 13.665 -0.306 1.00 65.44 109 ASP A C 1
ATOM 878 O O . ASP A 1 109 ? 17.345 13.236 -1.461 1.00 65.44 109 ASP A O 1
ATOM 882 N N . ALA A 1 110 ? 18.377 14.513 0.072 1.00 64.69 110 ALA A N 1
ATOM 883 C CA . ALA A 1 110 ? 19.375 15.067 -0.854 1.00 64.69 110 ALA A CA 1
ATOM 884 C C . ALA A 1 110 ? 20.221 13.991 -1.566 1.00 64.69 110 ALA A C 1
ATOM 886 O O . ALA A 1 110 ? 20.659 14.196 -2.697 1.00 64.69 110 ALA A O 1
ATOM 887 N N . ASP A 1 111 ? 20.403 12.833 -0.927 1.00 69.25 111 ASP A N 1
ATOM 888 C CA . ASP A 1 111 ? 21.150 11.690 -1.464 1.00 69.25 111 ASP A CA 1
ATOM 889 C C . ASP A 1 111 ? 20.312 10.803 -2.410 1.00 69.25 111 ASP A C 1
ATOM 891 O O . ASP A 1 111 ? 20.809 9.812 -2.956 1.00 69.25 111 ASP A O 1
ATOM 895 N N . HIS A 1 112 ? 19.031 11.130 -2.623 1.00 64.38 112 HIS A N 1
ATOM 896 C CA . HIS A 1 112 ? 18.159 10.378 -3.516 1.00 64.38 112 HIS A CA 1
ATOM 897 C C . HIS A 1 112 ? 18.520 10.640 -4.993 1.00 64.38 112 HIS A C 1
ATOM 899 O O . HIS A 1 112 ? 18.604 11.797 -5.409 1.00 64.38 112 HIS A O 1
ATOM 905 N N . PRO A 1 113 ? 18.657 9.606 -5.851 1.00 69.50 113 PRO A N 1
ATOM 906 C CA . PRO A 1 113 ? 19.065 9.782 -7.251 1.00 69.50 113 PRO A CA 1
ATOM 907 C C . PRO A 1 113 ? 18.109 10.659 -8.077 1.00 69.50 113 PRO A C 1
ATOM 909 O O . PRO A 1 113 ? 18.536 11.262 -9.053 1.00 69.50 113 PRO A O 1
ATOM 912 N N . GLY A 1 114 ? 16.837 10.751 -7.676 1.00 64.81 114 GLY A N 1
ATOM 913 C CA . GLY A 1 114 ? 15.826 11.636 -8.268 1.00 64.81 114 GLY A CA 1
ATOM 914 C C . GLY A 1 114 ? 15.645 12.991 -7.563 1.00 64.81 114 GLY A C 1
ATOM 915 O O . GLY A 1 114 ? 14.678 13.685 -7.858 1.00 64.81 114 GLY A O 1
ATOM 916 N N . PHE A 1 115 ? 16.505 13.368 -6.604 1.00 69.69 115 PHE A N 1
ATOM 917 C CA . PHE A 1 115 ? 16.365 14.619 -5.834 1.00 69.69 115 PHE A CA 1
ATOM 918 C C . PHE A 1 115 ? 16.415 15.870 -6.724 1.00 69.69 115 PHE A C 1
ATOM 920 O O . PHE A 1 115 ? 15.641 16.813 -6.542 1.00 69.69 115 PHE A O 1
ATOM 927 N N . THR A 1 116 ? 17.307 15.866 -7.716 1.00 71.00 116 THR A N 1
ATOM 928 C CA . THR A 1 116 ? 17.504 16.974 -8.659 1.00 71.00 116 THR A CA 1
ATOM 929 C C . THR A 1 116 ? 16.588 16.908 -9.880 1.00 71.00 116 THR A C 1
ATOM 931 O O . THR A 1 116 ? 16.598 17.849 -10.671 1.00 71.00 116 THR A O 1
ATOM 934 N N . ASP A 1 117 ? 15.788 15.848 -10.038 1.00 70.00 117 ASP A N 1
ATOM 935 C CA . ASP A 1 117 ? 14.891 15.675 -11.180 1.00 70.00 117 ASP A CA 1
ATOM 936 C C . ASP A 1 117 ? 13.519 16.328 -10.901 1.00 70.00 117 ASP A C 1
ATOM 938 O O . ASP A 1 117 ? 12.718 15.818 -10.106 1.00 70.00 117 ASP A O 1
ATOM 942 N N . PRO A 1 118 ? 13.205 17.468 -11.547 1.00 70.38 118 PRO A N 1
ATOM 943 C CA . PRO A 1 118 ? 11.945 18.164 -11.323 1.00 70.38 118 PRO A CA 1
ATOM 944 C C . PRO A 1 118 ? 10.732 17.389 -11.865 1.00 70.38 118 PRO A C 1
ATOM 946 O O . PRO A 1 118 ? 9.638 17.529 -11.319 1.00 70.38 118 PRO A O 1
ATOM 949 N N . VAL A 1 119 ? 10.901 16.562 -12.904 1.00 68.75 119 VAL A N 1
ATOM 950 C CA . VAL A 1 119 ? 9.826 15.759 -13.512 1.00 68.75 119 VAL A CA 1
ATOM 951 C C . VAL A 1 119 ? 9.462 14.597 -12.589 1.00 68.75 119 VAL A C 1
ATOM 953 O O . VAL A 1 119 ? 8.278 14.347 -12.343 1.00 68.75 119 VAL A O 1
ATOM 956 N N . TYR A 1 120 ? 10.473 13.946 -12.008 1.00 61.56 120 TYR A N 1
ATOM 957 C CA . TYR A 1 120 ? 10.296 12.857 -11.045 1.00 61.56 120 TYR A CA 1
ATOM 958 C C . TYR A 1 120 ? 9.513 13.303 -9.799 1.00 61.56 120 TYR A C 1
ATOM 960 O O . TYR A 1 120 ? 8.615 12.604 -9.328 1.00 61.56 120 TYR A O 1
ATOM 968 N N . ARG A 1 121 ? 9.789 14.513 -9.294 1.00 63.16 121 ARG A N 1
ATOM 969 C CA . ARG A 1 121 ? 9.135 15.069 -8.095 1.00 63.16 121 ARG A CA 1
ATOM 970 C C . ARG A 1 121 ? 7.665 15.427 -8.305 1.00 63.16 121 ARG A C 1
ATOM 972 O O . ARG A 1 121 ? 6.853 15.218 -7.405 1.00 63.16 121 ARG A O 1
ATOM 979 N N . VAL A 1 122 ? 7.308 15.965 -9.472 1.00 65.12 122 VAL A N 1
ATOM 980 C CA . VAL A 1 122 ? 5.922 16.367 -9.781 1.00 65.12 122 VAL A CA 1
ATOM 981 C C . VAL A 1 122 ? 4.992 15.155 -9.859 1.00 65.12 122 VAL A C 1
ATOM 983 O O . VAL A 1 122 ? 3.846 15.238 -9.428 1.00 65.12 122 VAL A O 1
ATOM 986 N N . ARG A 1 123 ? 5.490 14.009 -10.334 1.00 63.12 123 ARG A N 1
ATOM 987 C CA . ARG A 1 123 ? 4.700 12.776 -10.468 1.00 63.12 123 ARG A CA 1
ATOM 988 C C . ARG A 1 123 ? 4.295 12.110 -9.149 1.00 63.12 123 ARG A C 1
ATOM 990 O O . ARG A 1 123 ? 3.429 11.247 -9.178 1.00 63.12 123 ARG A O 1
ATOM 997 N N . ARG A 1 124 ? 4.876 12.491 -8.005 1.00 63.41 124 ARG A N 1
ATOM 998 C CA . ARG A 1 124 ? 4.606 11.873 -6.689 1.00 63.41 124 ARG A CA 1
ATOM 999 C C . ARG A 1 124 ? 3.396 12.440 -5.917 1.00 63.41 124 ARG A C 1
ATOM 1001 O O . ARG A 1 124 ? 3.207 12.055 -4.767 1.00 63.41 124 ARG A O 1
ATOM 1008 N N . LYS A 1 125 ? 2.605 13.366 -6.474 1.00 58.09 125 LYS A N 1
ATOM 1009 C CA . LYS A 1 125 ? 1.514 14.056 -5.747 1.00 58.09 125 LYS A CA 1
ATOM 1010 C C . LYS A 1 125 ? 0.106 13.552 -6.167 1.00 58.09 125 LYS A C 1
ATOM 1012 O O . LYS A 1 125 ? -0.210 13.662 -7.345 1.00 58.09 125 LYS A O 1
ATOM 1017 N N . ASP A 1 126 ? -0.709 13.102 -5.189 1.00 46.38 126 ASP A N 1
ATOM 1018 C CA . ASP A 1 126 ? -2.163 12.716 -5.193 1.00 46.38 126 ASP A CA 1
ATOM 1019 C C . ASP A 1 126 ? -2.596 11.344 -5.787 1.00 46.38 126 ASP A C 1
ATOM 1021 O O . ASP A 1 126 ? -1.930 10.833 -6.676 1.00 46.38 126 ASP A O 1
ATOM 1025 N N . GLY A 1 127 ? -3.705 10.660 -5.408 1.00 47.62 127 GLY A N 1
ATOM 1026 C CA . GLY A 1 127 ? -4.809 10.857 -4.431 1.00 47.62 127 GLY A CA 1
ATOM 1027 C C . GLY A 1 127 ? -6.037 9.909 -4.684 1.00 47.62 127 GLY A C 1
ATOM 1028 O O . GLY A 1 127 ? -6.239 9.468 -5.808 1.00 47.62 127 GLY A O 1
ATOM 1029 N N . GLN A 1 128 ? -6.835 9.612 -3.632 1.00 47.16 128 GLN A N 1
ATOM 1030 C CA . GLN A 1 128 ? -8.177 8.952 -3.446 1.00 47.16 128 GLN A CA 1
ATOM 1031 C C . GLN A 1 128 ? -8.695 7.745 -4.274 1.00 47.16 128 GLN A C 1
ATOM 1033 O O . GLN A 1 128 ? -9.240 6.820 -3.675 1.00 47.16 128 GLN A O 1
ATOM 1038 N N . VAL A 1 129 ? -8.599 7.723 -5.601 1.00 61.12 129 VAL A N 1
ATOM 1039 C CA . VAL A 1 129 ? -8.906 6.528 -6.424 1.00 61.12 129 VAL A CA 1
ATOM 1040 C C . VAL A 1 129 ? -7.592 6.146 -7.047 1.00 61.12 129 VAL A C 1
ATOM 1042 O O . VAL A 1 129 ? -6.971 7.044 -7.601 1.00 61.12 129 VAL A O 1
ATOM 1045 N N . ILE A 1 130 ? -7.168 4.879 -6.959 1.00 68.19 130 ILE A N 1
ATOM 1046 C CA . ILE A 1 130 ? -5.848 4.453 -7.439 1.00 68.19 130 ILE A CA 1
ATOM 1047 C C . ILE A 1 130 ? -5.673 4.951 -8.883 1.00 68.19 130 ILE A C 1
ATOM 1049 O O 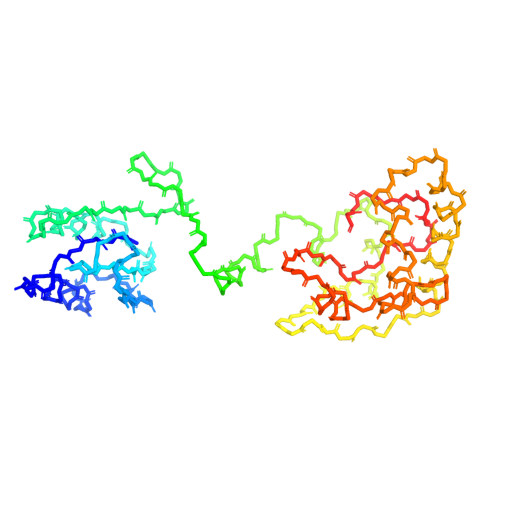. ILE A 1 130 ? -6.280 4.399 -9.809 1.00 68.19 130 ILE A O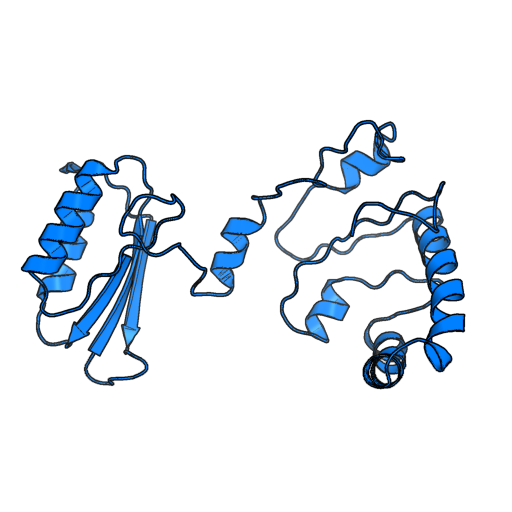 1
ATOM 1053 N N . PRO A 1 131 ? -4.896 6.029 -9.104 1.00 78.62 131 PRO A N 1
ATOM 1054 C CA . PRO A 1 131 ? -4.913 6.681 -10.394 1.00 78.62 131 PRO A CA 1
ATOM 1055 C C . PRO A 1 131 ? -4.162 5.785 -11.367 1.00 78.62 131 PRO A C 1
ATOM 1057 O O . PRO A 1 131 ? -3.128 5.201 -11.026 1.00 78.62 131 PRO A O 1
ATOM 1060 N N . LYS A 1 132 ? -4.684 5.659 -12.591 1.00 80.38 132 LYS A N 1
ATOM 1061 C CA . LYS A 1 132 ? -3.935 4.982 -13.648 1.00 80.38 132 LYS A CA 1
ATOM 1062 C C . LYS A 1 132 ? -2.746 5.846 -14.029 1.00 80.38 132 LYS A C 1
ATOM 1064 O O . LYS A 1 132 ? -2.913 6.993 -14.443 1.00 80.38 132 LYS A O 1
ATOM 1069 N N . VAL A 1 133 ? -1.553 5.277 -13.925 1.00 83.69 133 VAL A N 1
ATOM 1070 C CA . VAL A 1 133 ? -0.305 5.963 -14.246 1.00 83.69 133 VAL A CA 1
ATOM 1071 C C . VAL A 1 133 ? 0.140 5.560 -15.644 1.00 83.69 133 VAL A C 1
ATOM 1073 O O . VAL A 1 133 ? 0.363 4.383 -15.937 1.00 83.69 133 VAL A O 1
ATOM 1076 N N . VAL A 1 134 ? 0.294 6.555 -16.520 1.00 88.75 134 VAL A N 1
ATOM 1077 C CA . VAL A 1 134 ? 0.919 6.364 -17.833 1.00 88.75 134 VAL A CA 1
ATOM 1078 C C . VAL A 1 134 ? 2.434 6.454 -17.663 1.00 88.75 134 VAL A C 1
ATOM 1080 O O . VAL A 1 134 ? 3.018 7.541 -17.678 1.00 88.75 134 VAL A O 1
ATOM 1083 N N . TYR A 1 135 ? 3.064 5.293 -17.483 1.00 88.50 135 TYR A N 1
ATOM 1084 C CA . TYR A 1 135 ? 4.516 5.184 -17.369 1.00 88.50 135 TYR A CA 1
ATOM 1085 C C . TYR A 1 135 ? 5.216 5.512 -18.693 1.00 88.50 135 TYR A C 1
ATOM 1087 O O . TYR A 1 135 ? 4.758 5.117 -19.770 1.00 88.50 135 TYR A O 1
ATOM 1095 N N . THR A 1 136 ? 6.341 6.219 -18.612 1.00 91.88 136 THR A N 1
ATOM 1096 C CA . THR A 1 136 ? 7.192 6.526 -19.766 1.00 91.88 136 THR A CA 1
ATOM 1097 C C . THR A 1 136 ? 7.948 5.289 -20.231 1.00 91.88 136 THR A C 1
ATOM 1099 O O . THR A 1 136 ? 8.089 4.296 -19.518 1.00 91.88 136 THR A O 1
ATOM 1102 N N . GLU A 1 137 ? 8.501 5.368 -21.437 1.00 94.00 137 GLU A N 1
ATOM 1103 C CA . GLU A 1 137 ? 9.359 4.313 -21.976 1.00 94.00 137 GLU A CA 1
ATOM 1104 C C . GLU A 1 137 ? 10.642 4.112 -21.152 1.00 94.00 137 GLU A C 1
ATOM 1106 O O . GLU A 1 137 ? 11.151 2.996 -21.058 1.00 94.00 137 GLU A O 1
ATOM 1111 N N . GLU A 1 138 ? 11.154 5.164 -20.507 1.00 91.25 138 GLU A N 1
ATOM 1112 C CA . GLU A 1 138 ? 12.295 5.056 -19.591 1.00 91.25 138 GLU A CA 1
ATOM 1113 C C . GLU A 1 138 ? 11.935 4.286 -18.313 1.00 91.25 138 GLU A C 1
ATOM 1115 O O . GLU A 1 138 ? 12.686 3.413 -17.869 1.00 91.25 138 GLU A O 1
ATOM 1120 N N . GLU A 1 139 ? 10.757 4.551 -17.750 1.00 90.75 139 GLU A N 1
ATOM 1121 C CA . GLU A 1 139 ? 10.255 3.847 -16.569 1.00 90.75 139 GLU A CA 1
ATOM 1122 C C . GLU A 1 139 ? 10.002 2.371 -16.887 1.00 90.75 139 GLU A C 1
ATOM 1124 O O . GLU A 1 139 ? 10.499 1.491 -16.184 1.00 90.75 139 GLU A O 1
ATOM 1129 N N . LYS A 1 140 ? 9.332 2.072 -18.007 1.00 95.19 140 LYS A N 1
ATOM 1130 C CA . LYS A 1 140 ? 9.125 0.686 -18.459 1.00 95.19 140 LYS A CA 1
ATOM 1131 C C . LYS A 1 140 ? 10.443 -0.045 -18.704 1.00 95.19 140 LYS A C 1
ATOM 1133 O O . LYS A 1 140 ? 10.558 -1.214 -18.354 1.00 95.19 140 LYS A O 1
ATOM 1138 N N . ARG A 1 141 ? 11.466 0.629 -19.243 1.00 95.56 141 ARG A N 1
ATOM 1139 C CA . ARG A 1 141 ? 12.806 0.040 -19.416 1.00 95.56 141 ARG A CA 1
ATOM 1140 C C . ARG A 1 141 ? 13.459 -0.289 -18.074 1.00 95.56 141 ARG A C 1
ATOM 1142 O O . ARG A 1 141 ? 14.059 -1.355 -17.925 1.00 95.56 141 ARG A O 1
ATOM 1149 N N . THR A 1 142 ? 13.329 0.612 -17.103 1.00 94.19 142 THR A N 1
ATOM 1150 C CA . THR A 1 142 ? 13.835 0.413 -15.737 1.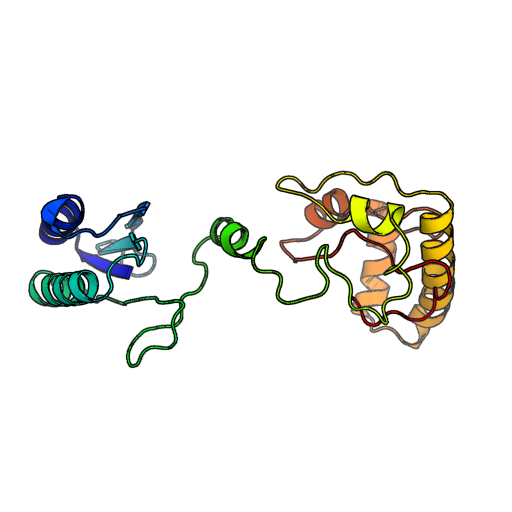00 94.19 142 THR A CA 1
ATOM 1151 C C . THR A 1 142 ? 13.156 -0.795 -15.092 1.00 94.19 142 THR A C 1
ATOM 1153 O O . THR A 1 142 ? 13.833 -1.669 -14.552 1.00 94.19 142 THR A O 1
ATOM 1156 N N . TRP A 1 143 ? 11.833 -0.895 -15.232 1.00 96.44 143 TRP A N 1
ATOM 1157 C CA . TRP A 1 143 ? 11.049 -2.050 -14.804 1.00 96.44 143 TRP A CA 1
ATOM 1158 C C . TRP A 1 143 ? 11.495 -3.343 -15.484 1.00 96.44 143 TRP A C 1
ATOM 1160 O O . TRP A 1 143 ? 11.824 -4.300 -14.790 1.00 96.44 143 TRP A O 1
ATOM 1170 N N . GLY A 1 144 ? 11.570 -3.365 -16.817 1.00 96.56 144 GLY A N 1
ATOM 1171 C CA . GLY A 1 144 ? 11.929 -4.556 -17.587 1.00 96.56 144 GLY A CA 1
ATOM 1172 C C . GLY A 1 144 ? 13.303 -5.105 -17.215 1.00 96.56 144 GLY A C 1
ATOM 1173 O O . GLY A 1 144 ? 13.463 -6.313 -17.047 1.00 96.56 144 GLY A O 1
ATOM 1174 N N . THR A 1 145 ? 14.265 -4.210 -16.970 1.00 96.44 145 THR A N 1
ATOM 1175 C CA . THR A 1 145 ? 15.604 -4.579 -16.482 1.00 96.44 145 THR A CA 1
ATOM 1176 C C . THR A 1 145 ? 15.521 -5.368 -15.177 1.00 96.44 145 THR A C 1
ATOM 1178 O O . THR A 1 145 ? 16.058 -6.468 -15.081 1.00 96.44 145 THR A O 1
ATOM 1181 N N . VAL A 1 146 ? 14.808 -4.840 -14.179 1.00 96.62 146 VAL A N 1
ATOM 1182 C CA . VAL A 1 146 ? 14.665 -5.491 -12.868 1.00 96.62 146 VAL A CA 1
ATOM 1183 C C . VAL A 1 146 ? 13.832 -6.769 -12.972 1.00 96.62 146 VAL A C 1
ATOM 1185 O O . VAL A 1 146 ? 14.189 -7.793 -12.389 1.00 96.62 146 VAL A O 1
ATOM 1188 N N . PHE A 1 147 ? 12.736 -6.725 -13.731 1.00 97.06 147 PHE A N 1
ATOM 1189 C CA . PHE A 1 147 ? 11.812 -7.838 -13.915 1.00 97.06 147 PHE A CA 1
ATOM 1190 C C . PHE A 1 147 ? 12.525 -9.060 -14.493 1.00 97.06 147 PHE A C 1
ATOM 1192 O O . PHE A 1 147 ? 12.386 -10.163 -13.967 1.00 97.06 147 PHE A O 1
ATOM 1199 N N . LYS A 1 148 ? 13.321 -8.866 -15.548 1.00 97.06 148 LYS A N 1
ATOM 1200 C CA . LYS A 1 148 ? 14.058 -9.937 -16.222 1.00 97.06 148 LYS A CA 1
ATOM 1201 C C . LYS A 1 148 ? 15.069 -10.614 -15.298 1.00 97.06 148 LYS A C 1
ATOM 1203 O O . LYS A 1 148 ? 15.095 -11.843 -15.217 1.00 97.06 148 LYS A O 1
ATOM 1208 N N . GLU A 1 149 ? 15.867 -9.817 -14.592 1.00 96.75 149 GLU A N 1
ATOM 1209 C CA . GLU A 1 149 ? 16.893 -10.316 -13.673 1.00 96.75 149 GLU A CA 1
ATOM 1210 C C . GLU A 1 149 ? 16.261 -11.126 -12.535 1.00 96.75 149 GLU A C 1
ATOM 1212 O O . GLU A 1 149 ? 16.625 -12.283 -12.319 1.00 96.75 149 GLU A O 1
ATOM 1217 N N . LEU A 1 150 ? 15.233 -10.586 -11.870 1.00 96.62 150 LEU A N 1
ATOM 1218 C CA . LEU A 1 150 ? 14.552 -11.289 -10.780 1.00 96.62 150 LEU A CA 1
ATOM 1219 C C . LEU A 1 150 ? 13.813 -12.545 -11.259 1.00 96.62 150 LEU A C 1
ATOM 1221 O O . LEU A 1 150 ? 13.920 -13.595 -10.622 1.00 96.62 150 LEU A O 1
ATOM 1225 N N . LYS A 1 151 ? 13.121 -12.477 -12.404 1.00 96.19 151 LYS A N 1
ATOM 1226 C CA . LYS A 1 151 ? 12.388 -13.622 -12.963 1.00 96.19 151 LYS A CA 1
ATOM 1227 C C . LYS A 1 151 ? 13.301 -14.807 -13.269 1.00 96.19 151 LYS A C 1
ATOM 1229 O O . LYS A 1 151 ? 12.881 -15.950 -13.097 1.00 96.19 151 LYS A O 1
ATOM 1234 N N . SER A 1 152 ? 14.549 -14.552 -13.665 1.00 97.19 152 SER A N 1
ATOM 1235 C CA . SER A 1 152 ? 15.542 -15.610 -13.883 1.00 97.19 152 SER A CA 1
ATOM 1236 C C . SER A 1 152 ? 15.908 -16.369 -12.597 1.00 97.19 152 SER A C 1
ATOM 1238 O O . SER A 1 152 ? 16.235 -17.554 -12.653 1.00 97.19 152 SER A O 1
ATOM 1240 N N . LEU A 1 153 ? 15.795 -15.717 -11.435 1.00 97.44 153 LEU A N 1
ATOM 1241 C CA . LEU A 1 153 ? 16.189 -16.258 -10.133 1.00 97.44 153 LEU A CA 1
ATOM 1242 C C . LEU A 1 153 ? 15.038 -16.934 -9.379 1.00 97.44 153 LEU A C 1
ATOM 1244 O O . LEU A 1 153 ? 15.300 -17.792 -8.529 1.00 97.44 153 LEU A O 1
ATOM 1248 N N . TYR A 1 154 ? 13.780 -16.578 -9.665 1.00 97.19 154 TYR A N 1
ATOM 1249 C CA . TYR A 1 154 ? 12.613 -17.089 -8.934 1.00 97.19 154 TYR A CA 1
ATOM 1250 C C . TYR A 1 154 ? 12.496 -18.622 -8.883 1.00 97.19 154 TYR A C 1
ATOM 1252 O O . TYR A 1 154 ? 12.242 -19.135 -7.789 1.00 97.19 154 TYR A O 1
ATOM 1260 N N . PRO A 1 155 ? 12.738 -19.392 -9.968 1.00 97.00 155 PRO A N 1
ATOM 1261 C CA . PRO A 1 155 ? 12.568 -20.845 -9.925 1.00 97.00 155 PRO A CA 1
ATOM 1262 C C . PRO A 1 155 ? 13.431 -21.545 -8.870 1.00 97.00 155 PRO A C 1
ATOM 1264 O O . PRO A 1 155 ? 13.016 -22.564 -8.323 1.00 97.00 155 PRO A O 1
ATOM 1267 N N . THR A 1 156 ? 14.618 -21.004 -8.576 1.00 96.69 156 THR A N 1
ATOM 1268 C CA . THR A 1 156 ? 15.582 -21.615 -7.651 1.00 96.69 156 THR A CA 1
ATOM 1269 C C . THR A 1 156 ? 15.654 -20.922 -6.292 1.00 96.69 156 THR A C 1
ATOM 1271 O O . THR A 1 156 ? 16.048 -21.564 -5.325 1.00 96.69 156 THR A O 1
ATOM 1274 N N . HIS A 1 157 ? 15.297 -19.636 -6.199 1.00 97.12 157 HIS A N 1
ATOM 1275 C CA . HIS A 1 157 ? 15.472 -18.841 -4.974 1.00 97.12 157 HIS A CA 1
ATOM 1276 C C . HIS A 1 157 ? 14.161 -18.408 -4.311 1.00 97.12 157 HIS A C 1
ATOM 1278 O O . HIS A 1 157 ? 14.159 -18.115 -3.117 1.00 97.12 157 HIS A O 1
ATOM 1284 N N . ALA A 1 158 ? 13.048 -18.347 -5.049 1.00 97.38 158 ALA A N 1
ATOM 1285 C CA . ALA A 1 158 ? 11.764 -17.974 -4.468 1.00 97.38 158 ALA A CA 1
ATOM 1286 C C . ALA A 1 158 ? 11.065 -19.185 -3.836 1.00 97.38 158 ALA A C 1
ATOM 1288 O O . ALA A 1 158 ? 11.233 -20.332 -4.258 1.00 97.38 158 ALA A O 1
ATOM 1289 N N . CYS A 1 159 ? 10.232 -18.926 -2.826 1.00 97.44 159 CYS A N 1
ATOM 1290 C CA . CYS A 1 159 ? 9.402 -19.962 -2.228 1.00 97.44 159 CYS A CA 1
ATOM 1291 C C . CYS A 1 159 ? 8.371 -20.509 -3.230 1.00 97.44 159 CYS A C 1
ATOM 1293 O O . CYS A 1 159 ? 8.021 -19.886 -4.239 1.00 97.44 159 CYS A O 1
ATOM 1295 N N . ARG A 1 160 ? 7.839 -21.693 -2.926 1.00 96.94 160 ARG A N 1
ATOM 1296 C CA . ARG A 1 160 ? 6.847 -22.375 -3.764 1.00 96.94 160 ARG A CA 1
ATOM 1297 C C . ARG A 1 160 ? 5.591 -21.528 -3.979 1.00 96.94 160 ARG A C 1
ATOM 1299 O O . ARG A 1 160 ? 5.027 -21.542 -5.068 1.00 96.94 160 ARG A O 1
ATOM 1306 N N . GLU A 1 161 ? 5.147 -20.808 -2.955 1.00 96.88 161 GLU A N 1
ATOM 1307 C CA . GLU A 1 161 ? 3.958 -19.956 -2.982 1.00 96.88 161 GLU A CA 1
ATOM 1308 C C . GLU A 1 161 ? 4.123 -18.820 -4.000 1.00 96.88 161 GLU A C 1
ATOM 1310 O O . GLU A 1 161 ? 3.218 -18.588 -4.803 1.00 96.88 161 GLU A O 1
ATOM 1315 N N . HIS A 1 162 ? 5.304 -18.192 -4.043 1.00 96.38 162 HIS A N 1
ATOM 1316 C CA . HIS A 1 162 ? 5.638 -17.187 -5.049 1.00 96.38 162 HIS A CA 1
ATOM 1317 C C . HIS A 1 162 ? 5.592 -17.783 -6.462 1.00 96.38 162 HIS A C 1
ATOM 1319 O O . HIS A 1 162 ? 4.853 -17.292 -7.311 1.00 96.38 162 HIS A O 1
ATOM 1325 N N . ASN A 1 163 ? 6.299 -18.894 -6.697 1.00 96.12 163 ASN A N 1
ATOM 1326 C CA . ASN A 1 163 ? 6.342 -19.553 -8.009 1.00 96.12 163 ASN A CA 1
ATOM 1327 C C . ASN A 1 163 ? 4.967 -20.066 -8.475 1.00 96.12 163 ASN A C 1
ATOM 1329 O O . ASN A 1 163 ? 4.703 -20.137 -9.674 1.00 96.12 163 ASN A O 1
ATOM 1333 N N . ARG A 1 164 ? 4.066 -20.395 -7.542 1.00 96.38 164 ARG A N 1
ATOM 1334 C CA . ARG A 1 164 ? 2.682 -20.782 -7.844 1.00 96.38 164 ARG A CA 1
ATOM 1335 C C . ARG A 1 164 ? 1.824 -19.591 -8.277 1.00 96.38 164 ARG A C 1
ATOM 1337 O O . ARG A 1 164 ? 0.978 -19.752 -9.153 1.00 96.38 164 ARG A O 1
ATOM 1344 N N . VAL A 1 165 ? 1.988 -18.432 -7.638 1.00 95.19 165 VAL A N 1
ATOM 1345 C CA . VAL A 1 165 ? 1.139 -17.248 -7.864 1.00 95.19 165 VAL A CA 1
ATOM 1346 C C . VAL A 1 165 ? 1.651 -16.394 -9.022 1.00 95.19 165 VAL A C 1
ATOM 1348 O O . VAL A 1 165 ? 0.839 -15.826 -9.747 1.00 95.19 165 VAL A O 1
ATOM 1351 N N . PHE A 1 166 ? 2.965 -16.335 -9.252 1.00 95.88 166 PHE A N 1
ATOM 1352 C CA . PHE A 1 166 ? 3.563 -15.466 -10.269 1.00 95.88 166 PHE A CA 1
ATOM 1353 C C . PHE A 1 166 ? 2.946 -15.639 -11.674 1.00 95.88 166 PHE A C 1
ATOM 1355 O O . PHE A 1 166 ? 2.544 -14.632 -12.253 1.00 95.88 166 PHE A O 1
ATOM 1362 N N . PRO A 1 167 ? 2.711 -16.863 -12.198 1.00 96.12 167 PRO A N 1
ATOM 1363 C CA . PRO A 1 167 ? 2.042 -17.036 -13.494 1.00 96.12 167 PRO A CA 1
ATOM 1364 C C . PRO A 1 167 ? 0.605 -16.483 -13.541 1.00 96.12 167 PRO A C 1
ATOM 1366 O O . PRO A 1 167 ? 0.116 -16.109 -14.607 1.00 96.12 167 PRO A O 1
ATOM 1369 N N . LEU A 1 168 ? -0.092 -16.423 -12.399 1.00 94.69 168 LEU A N 1
ATOM 1370 C CA . LEU A 1 168 ? -1.425 -15.818 -12.303 1.00 94.69 168 LEU A CA 1
ATOM 1371 C C . LEU A 1 168 ? -1.338 -14.293 -12.407 1.00 94.69 168 LEU A C 1
ATOM 1373 O O . LEU A 1 168 ? -2.172 -13.690 -13.077 1.00 94.69 168 LEU A O 1
ATOM 1377 N N . LEU A 1 169 ? -0.309 -13.684 -11.811 1.00 94.56 169 LEU A N 1
ATOM 1378 C CA . LEU A 1 169 ? -0.052 -12.247 -11.930 1.00 94.56 169 LEU A CA 1
ATOM 1379 C C . LEU A 1 169 ? 0.292 -11.854 -13.373 1.00 94.56 169 LEU A C 1
ATOM 1381 O O . LEU A 1 169 ? -0.178 -10.826 -13.857 1.00 94.56 169 LEU A O 1
ATOM 1385 N N . GLU A 1 170 ? 1.048 -12.688 -14.094 1.00 94.31 170 GLU A N 1
ATOM 1386 C CA . GLU A 1 170 ? 1.327 -12.458 -15.521 1.00 94.31 170 GLU A CA 1
ATOM 1387 C C . GLU A 1 170 ? 0.047 -12.523 -16.362 1.00 94.31 170 GLU A C 1
ATOM 1389 O O . GLU A 1 170 ? -0.173 -11.693 -17.246 1.00 94.31 170 GLU A O 1
ATOM 1394 N N . LYS A 1 171 ? -0.826 -13.488 -16.054 1.00 93.00 171 LYS A N 1
ATOM 1395 C CA . LYS A 1 171 ? -2.058 -13.734 -16.804 1.00 93.00 171 LYS A CA 1
ATOM 1396 C C . LYS A 1 171 ? -3.159 -12.706 -16.536 1.00 93.00 171 LYS A C 1
ATOM 1398 O O . LYS A 1 171 ? -3.848 -12.322 -17.476 1.00 93.00 171 LYS A O 1
ATOM 1403 N N . TYR A 1 172 ? -3.358 -12.310 -15.280 1.00 92.12 172 TYR A N 1
ATOM 1404 C CA . TYR A 1 172 ? -4.520 -11.512 -14.866 1.00 92.12 172 TYR A CA 1
ATOM 1405 C C . TYR A 1 172 ? -4.175 -10.073 -14.480 1.00 92.12 172 TYR A C 1
ATOM 1407 O O . TYR A 1 172 ? -5.013 -9.199 -14.667 1.00 92.12 172 TYR A O 1
ATOM 1415 N N . CYS A 1 173 ? -2.953 -9.808 -14.009 1.00 91.50 173 CYS A N 1
ATOM 1416 C CA . CYS A 1 173 ? -2.535 -8.479 -13.542 1.00 91.50 173 CYS A CA 1
ATOM 1417 C C . CYS A 1 173 ? -1.535 -7.799 -14.492 1.00 91.50 173 CYS A C 1
ATOM 1419 O O . CYS A 1 173 ? -0.995 -6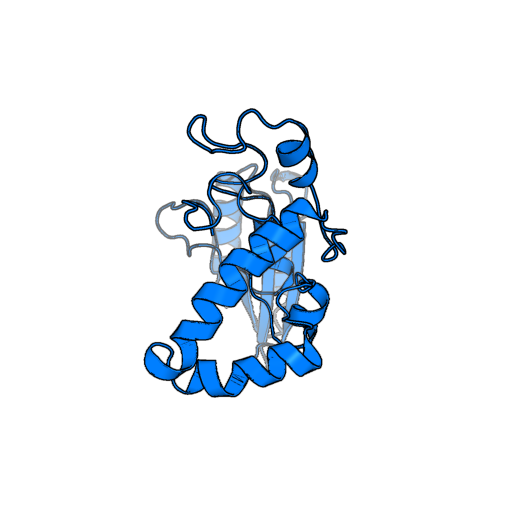.742 -14.179 1.00 91.50 173 CYS A O 1
ATOM 1421 N N . GLY A 1 174 ? -1.243 -8.409 -15.646 1.00 92.88 174 GLY A N 1
ATOM 1422 C CA . GLY A 1 174 ? -0.393 -7.812 -16.675 1.00 92.88 174 GLY A CA 1
ATOM 1423 C C . GLY A 1 174 ? 1.089 -7.710 -16.307 1.00 92.88 174 GLY A C 1
ATOM 1424 O O . GLY A 1 174 ? 1.783 -6.874 -16.887 1.00 92.88 174 GLY A O 1
ATOM 1425 N N . TYR A 1 175 ? 1.581 -8.542 -15.382 1.00 95.56 175 TYR A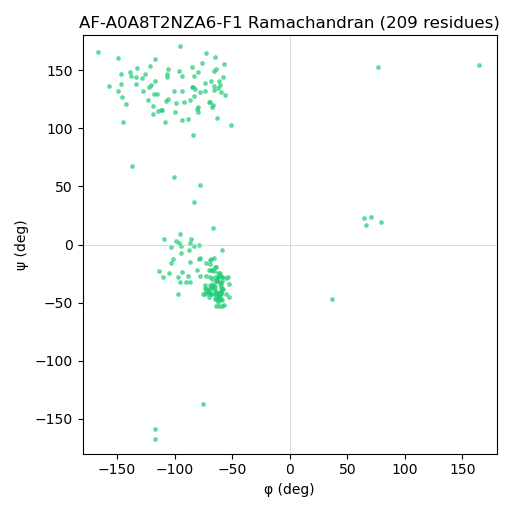 N 1
ATOM 1426 C CA . TYR A 1 175 ? 3.011 -8.625 -15.065 1.00 95.56 175 TYR A CA 1
ATOM 1427 C C . TYR A 1 175 ? 3.783 -9.115 -16.289 1.00 95.56 175 TYR A C 1
ATOM 1429 O O . TYR A 1 175 ? 3.666 -10.275 -16.680 1.00 95.56 175 TYR A O 1
ATOM 1437 N N . ARG A 1 176 ? 4.556 -8.224 -16.912 1.00 95.81 176 ARG A N 1
ATOM 1438 C CA . ARG A 1 176 ? 5.414 -8.526 -18.064 1.00 95.81 176 ARG A CA 1
ATOM 1439 C C . ARG A 1 176 ? 6.637 -7.623 -18.058 1.00 95.81 176 ARG A C 1
ATOM 1441 O O . ARG A 1 176 ? 6.609 -6.555 -17.460 1.00 95.81 176 ARG A O 1
ATOM 1448 N N . GLU A 1 177 ? 7.682 -8.014 -18.777 1.00 95.31 177 GLU A N 1
ATOM 1449 C CA . GLU A 1 177 ? 8.908 -7.214 -18.918 1.00 95.31 177 GLU A CA 1
ATOM 1450 C C . GLU A 1 177 ? 8.642 -5.830 -19.541 1.00 95.31 177 GLU A C 1
ATOM 1452 O O . GLU A 1 177 ? 9.285 -4.852 -19.176 1.00 95.31 177 GLU A O 1
ATOM 1457 N N . ASP A 1 178 ? 7.661 -5.729 -20.439 1.00 94.56 178 ASP A N 1
ATOM 1458 C CA . ASP A 1 178 ? 7.328 -4.519 -21.198 1.00 94.56 178 ASP A CA 1
ATOM 1459 C C . ASP A 1 178 ? 6.218 -3.661 -20.566 1.00 94.56 178 ASP A C 1
ATOM 1461 O O . ASP A 1 178 ? 5.847 -2.620 -21.113 1.00 94.56 178 ASP A O 1
ATOM 1465 N N . ASN A 1 179 ? 5.660 -4.086 -19.429 1.00 94.19 179 ASN A N 1
ATOM 1466 C CA . ASN A 1 179 ? 4.479 -3.464 -18.845 1.00 94.19 179 ASN A CA 1
ATOM 1467 C C . ASN A 1 179 ? 4.551 -3.414 -17.319 1.00 94.19 179 ASN A C 1
ATOM 1469 O O . ASN A 1 179 ? 4.587 -4.456 -16.666 1.00 94.19 179 ASN A O 1
ATOM 1473 N N . ILE A 1 180 ? 4.486 -2.199 -16.768 1.00 94.94 180 ILE A N 1
ATOM 1474 C CA . ILE A 1 180 ? 4.325 -1.976 -15.329 1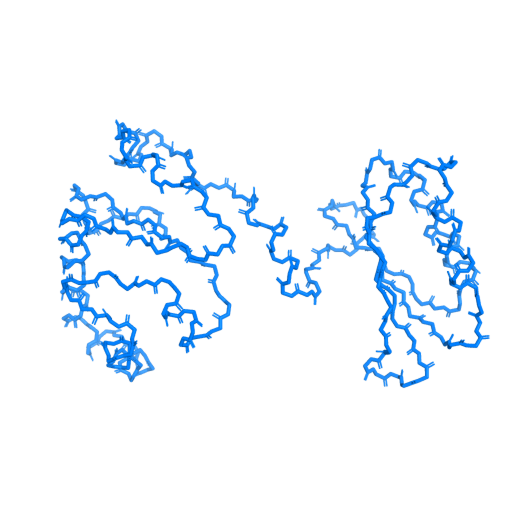.00 94.94 180 ILE A CA 1
ATOM 1475 C C . ILE A 1 180 ? 2.837 -2.169 -14.980 1.00 94.94 180 ILE A C 1
ATOM 1477 O O . ILE A 1 180 ? 1.992 -1.443 -15.520 1.00 94.94 180 ILE A O 1
ATOM 1481 N N . PRO A 1 181 ? 2.493 -3.142 -14.117 1.00 93.50 181 PRO A N 1
ATOM 1482 C CA . PRO A 1 181 ? 1.122 -3.385 -13.672 1.00 93.50 181 PRO A CA 1
ATOM 1483 C C . PRO A 1 181 ? 0.489 -2.160 -13.003 1.00 93.50 181 PRO A C 1
ATOM 1485 O O . PRO A 1 181 ? 1.156 -1.430 -12.273 1.00 93.50 181 PRO A O 1
ATOM 1488 N N . GLN A 1 182 ? -0.811 -1.947 -13.214 1.00 89.50 182 GLN A N 1
ATOM 1489 C CA . GLN A 1 182 ? -1.551 -0.891 -12.521 1.00 89.50 182 GLN A CA 1
ATOM 1490 C C . GLN A 1 182 ? -2.028 -1.404 -11.163 1.00 89.50 182 GLN A C 1
ATOM 1492 O O . GLN A 1 182 ? -2.574 -2.504 -11.072 1.00 89.50 182 GLN A O 1
ATOM 1497 N N . LEU A 1 183 ? -1.872 -0.592 -10.113 1.00 87.38 183 LEU A N 1
ATOM 1498 C CA . LEU A 1 183 ? -2.282 -0.983 -8.761 1.00 87.38 183 LEU A CA 1
ATOM 1499 C C . LEU A 1 183 ? -3.781 -1.314 -8.661 1.00 87.38 183 LEU A C 1
ATOM 1501 O O . LEU A 1 183 ? -4.141 -2.153 -7.847 1.00 87.38 183 LEU A O 1
ATOM 1505 N N . GLU A 1 184 ? -4.637 -0.725 -9.500 1.00 84.00 184 GLU A N 1
ATOM 1506 C CA . GLU A 1 184 ? -6.074 -1.040 -9.544 1.00 84.00 184 GLU A CA 1
ATOM 1507 C C . GLU A 1 184 ? -6.320 -2.509 -9.930 1.00 84.00 184 GLU A C 1
ATOM 1509 O O . GLU A 1 184 ? -7.059 -3.223 -9.254 1.00 84.00 184 GLU A O 1
ATOM 1514 N N . ASP A 1 185 ? -5.637 -2.998 -10.970 1.00 85.81 185 ASP A N 1
ATOM 1515 C CA . ASP A 1 185 ? -5.785 -4.378 -11.451 1.00 85.81 185 ASP A CA 1
ATOM 1516 C C . ASP A 1 185 ? -5.263 -5.382 -10.406 1.00 85.81 185 ASP A C 1
ATOM 1518 O O . ASP A 1 185 ? -5.836 -6.455 -10.206 1.00 85.81 185 ASP A O 1
ATOM 1522 N N . ILE A 1 186 ? -4.198 -5.010 -9.687 1.00 87.81 186 ILE A N 1
ATOM 1523 C CA . ILE A 1 186 ? -3.640 -5.802 -8.583 1.00 87.81 186 ILE A CA 1
ATOM 1524 C C . ILE A 1 186 ? -4.575 -5.783 -7.370 1.00 87.81 186 ILE A C 1
ATOM 1526 O O . ILE A 1 186 ? -4.783 -6.822 -6.750 1.00 87.81 186 ILE A O 1
ATOM 1530 N N . SER A 1 187 ? -5.146 -4.624 -7.041 1.00 85.12 187 SER A N 1
ATOM 1531 C CA . SER A 1 187 ? -6.080 -4.442 -5.928 1.00 85.12 187 SER A CA 1
ATOM 1532 C C . SER A 1 187 ? -7.341 -5.279 -6.132 1.00 85.12 187 SER A C 1
ATOM 1534 O O . SER A 1 187 ? -7.769 -5.965 -5.213 1.00 85.12 187 SER A O 1
ATOM 1536 N N . HIS A 1 188 ? -7.876 -5.335 -7.357 1.00 82.31 188 HIS A N 1
ATOM 1537 C CA . HIS A 1 188 ? -8.986 -6.230 -7.701 1.00 82.31 188 HIS A CA 1
ATOM 1538 C C . HIS A 1 188 ? -8.635 -7.717 -7.594 1.00 82.31 188 HIS A C 1
ATOM 1540 O O . HIS A 1 188 ? -9.506 -8.538 -7.305 1.00 82.31 188 HIS A O 1
ATOM 1546 N N . PHE A 1 189 ? -7.378 -8.081 -7.845 1.00 83.38 189 PHE A N 1
ATOM 1547 C CA . PHE A 1 189 ? -6.905 -9.453 -7.685 1.00 83.38 189 PHE A CA 1
ATOM 1548 C C . PHE A 1 189 ? -6.641 -9.823 -6.214 1.00 83.38 189 PHE A C 1
ATOM 1550 O O . PHE A 1 189 ? -6.723 -10.997 -5.850 1.00 83.38 189 PHE A O 1
ATOM 1557 N N . LEU A 1 190 ? -6.315 -8.838 -5.372 1.00 83.06 190 LEU A N 1
ATOM 1558 C CA . LEU A 1 190 ? -5.929 -9.000 -3.970 1.00 83.06 190 LEU A CA 1
ATOM 1559 C C . LEU A 1 190 ? -6.925 -8.310 -3.013 1.00 83.06 190 LEU A C 1
ATOM 1561 O O . LEU A 1 190 ? -8.101 -8.134 -3.308 1.00 83.06 190 LEU A O 1
ATOM 1565 N N . GLN A 1 191 ? -6.456 -8.012 -1.800 1.00 74.50 191 GLN A N 1
ATOM 1566 C CA . GLN A 1 191 ? -7.132 -7.196 -0.794 1.00 74.50 191 GLN A CA 1
ATOM 1567 C C . GLN A 1 191 ? -6.286 -5.938 -0.514 1.00 74.50 191 GLN A C 1
ATOM 1569 O O . GLN A 1 191 ? -5.342 -5.631 -1.238 1.00 74.50 191 GLN A O 1
ATOM 1574 N N . VAL A 1 192 ? -6.612 -5.211 0.554 1.00 67.31 192 VAL A N 1
ATOM 1575 C CA . VAL A 1 192 ? -5.992 -3.930 0.916 1.00 67.31 192 VAL A CA 1
ATOM 1576 C C . VAL A 1 192 ? -4.525 -4.096 1.324 1.00 67.31 192 VAL A C 1
ATOM 1578 O O . VAL A 1 192 ? -4.223 -4.731 2.335 1.00 67.31 192 VAL A O 1
ATOM 1581 N N . PHE A 1 193 ? -3.616 -3.461 0.583 1.00 76.38 193 PHE A N 1
ATOM 1582 C CA . PHE A 1 193 ? -2.205 -3.313 0.945 1.00 76.38 193 PHE A CA 1
ATOM 1583 C C . PHE A 1 193 ? -1.675 -1.960 0.448 1.00 76.38 193 PHE A C 1
ATOM 1585 O O . PHE A 1 193 ? -1.823 -1.634 -0.729 1.00 76.38 193 PHE A O 1
ATOM 1592 N N . HIS A 1 194 ? -1.064 -1.164 1.332 1.00 74.81 194 HIS A N 1
ATOM 1593 C CA . HIS A 1 194 ? -0.475 0.124 0.950 1.00 74.81 194 HIS A CA 1
ATOM 1594 C C . HIS A 1 194 ? 0.766 -0.113 0.084 1.00 74.81 194 HIS A C 1
ATOM 1596 O O . HIS A 1 194 ? 1.705 -0.780 0.515 1.00 74.81 194 HIS A O 1
ATOM 1602 N N . SER A 1 195 ? 0.773 0.439 -1.128 1.00 79.44 195 SER A N 1
ATOM 1603 C CA . SER A 1 195 ? 1.844 0.252 -2.108 1.00 79.44 195 SER A CA 1
ATOM 1604 C C . SER A 1 195 ? 2.160 1.565 -2.822 1.00 79.44 195 SER A C 1
ATOM 1606 O O . SER A 1 195 ? 1.289 2.420 -2.987 1.00 79.44 195 SER A O 1
ATOM 1608 N N . THR A 1 196 ? 3.421 1.738 -3.214 1.00 81.62 196 THR A N 1
ATOM 1609 C CA . THR A 1 196 ? 3.913 2.906 -3.943 1.00 81.62 196 THR A CA 1
ATOM 1610 C C . THR A 1 196 ? 3.636 2.752 -5.444 1.00 81.62 196 THR A C 1
ATOM 1612 O O . THR A 1 196 ? 3.655 1.652 -5.990 1.00 81.62 196 THR A O 1
ATOM 1615 N N . GLN A 1 197 ? 3.334 3.860 -6.130 1.00 83.12 197 GLN A N 1
ATOM 1616 C CA . GLN A 1 197 ? 3.117 3.874 -7.589 1.00 83.12 197 GLN A CA 1
ATOM 1617 C C . GLN A 1 197 ? 4.318 4.396 -8.382 1.00 83.12 197 GLN A C 1
ATOM 1619 O O . GLN A 1 197 ? 4.348 4.277 -9.611 1.00 83.12 197 GLN A O 1
ATOM 1624 N N . TYR A 1 198 ? 5.292 5.003 -7.702 1.00 81.50 198 TYR A N 1
ATOM 1625 C CA . TYR A 1 198 ? 6.503 5.485 -8.349 1.00 81.50 198 TYR A CA 1
ATOM 1626 C C . TYR A 1 198 ? 7.442 4.324 -8.667 1.00 81.50 198 TYR A C 1
ATOM 1628 O O . TYR A 1 198 ? 7.424 3.280 -8.022 1.00 81.50 198 TYR A O 1
ATOM 1636 N N . ILE A 1 199 ? 8.308 4.531 -9.653 1.00 86.38 199 ILE A N 1
ATOM 1637 C CA . ILE A 1 199 ? 9.405 3.618 -9.946 1.00 86.38 199 ILE A CA 1
ATOM 1638 C C . ILE A 1 199 ? 10.726 4.227 -9.481 1.00 86.38 199 ILE A C 1
ATOM 1640 O O . ILE A 1 199 ? 10.886 5.449 -9.436 1.00 86.38 199 ILE A O 1
ATOM 1644 N N . ARG A 1 200 ? 11.687 3.375 -9.125 1.00 88.88 200 ARG A N 1
ATOM 1645 C CA . ARG A 1 200 ? 13.067 3.792 -8.845 1.00 88.88 200 ARG A CA 1
ATOM 1646 C C . ARG A 1 200 ? 13.684 4.518 -10.045 1.00 88.88 200 ARG A C 1
ATOM 1648 O O . ARG A 1 200 ? 13.314 4.275 -11.191 1.00 88.88 200 ARG A O 1
ATOM 1655 N N . HIS A 1 201 ? 14.669 5.364 -9.775 1.00 88.44 201 HIS A N 1
ATOM 1656 C CA . HIS A 1 201 ? 15.341 6.145 -10.808 1.00 88.44 201 HIS A CA 1
ATOM 1657 C C . HIS A 1 201 ? 16.145 5.266 -11.789 1.00 88.44 201 HIS A C 1
ATOM 1659 O O . HIS A 1 201 ? 16.900 4.379 -11.377 1.00 88.44 201 HIS A O 1
ATOM 1665 N N . GLY A 1 202 ? 16.039 5.556 -13.091 1.00 88.19 202 GLY A N 1
ATOM 1666 C CA . GLY A 1 202 ? 16.625 4.744 -14.166 1.00 88.19 202 GLY A CA 1
ATOM 1667 C C . GLY A 1 202 ? 18.156 4.691 -14.186 1.00 88.19 202 GLY A C 1
ATOM 1668 O O . GLY A 1 202 ? 18.730 3.753 -14.733 1.00 88.19 202 GLY A O 1
ATOM 1669 N N . SER A 1 203 ? 18.845 5.640 -13.538 1.00 88.12 203 SER A N 1
ATOM 1670 C CA . SER A 1 203 ? 20.315 5.614 -13.425 1.00 88.12 203 SER A CA 1
ATOM 1671 C C . SER A 1 203 ? 20.850 4.479 -12.542 1.00 88.12 203 SER A C 1
ATOM 1673 O O . SER A 1 203 ? 22.016 4.104 -12.671 1.00 88.12 203 SER A O 1
ATOM 1675 N N . ARG A 1 204 ? 20.028 3.931 -11.634 1.00 89.44 204 ARG A N 1
ATOM 1676 C CA . ARG A 1 204 ? 20.404 2.842 -10.715 1.00 89.44 204 ARG A CA 1
ATOM 1677 C C . ARG A 1 204 ? 19.282 1.795 -10.628 1.00 89.44 204 ARG A C 1
ATOM 1679 O O . ARG A 1 204 ? 18.690 1.618 -9.568 1.00 89.44 204 ARG A O 1
ATOM 1686 N N . PRO A 1 205 ? 19.002 1.039 -11.705 1.00 90.25 205 PRO A N 1
ATOM 1687 C CA . PRO A 1 205 ? 17.864 0.115 -11.738 1.00 90.25 205 PRO A CA 1
ATOM 1688 C C . PRO A 1 205 ? 17.982 -1.012 -10.696 1.00 90.25 205 PRO A C 1
ATOM 1690 O O . PRO A 1 205 ? 16.986 -1.459 -10.132 1.00 90.25 205 PRO A O 1
ATOM 1693 N N . MET A 1 206 ? 19.204 -1.436 -10.366 1.00 92.56 206 MET A N 1
ATOM 1694 C CA . MET A 1 206 ? 19.451 -2.560 -9.452 1.00 92.56 206 MET A CA 1
ATOM 1695 C C . MET A 1 206 ? 19.488 -2.167 -7.965 1.00 92.56 206 MET A C 1
ATOM 1697 O O . MET A 1 206 ? 19.726 -3.029 -7.125 1.00 92.56 206 MET A O 1
ATOM 1701 N N . TYR A 1 207 ? 19.274 -0.893 -7.613 1.00 89.62 207 TYR A N 1
ATOM 1702 C CA . TYR A 1 207 ? 19.333 -0.439 -6.221 1.00 89.62 207 TYR A CA 1
ATOM 1703 C C . TYR A 1 207 ? 18.396 0.740 -5.948 1.00 89.62 207 TYR A C 1
ATOM 1705 O O . TYR A 1 207 ? 18.428 1.743 -6.654 1.00 89.62 207 TYR A O 1
ATOM 1713 N N . THR A 1 208 ? 17.626 0.646 -4.867 1.00 85.25 208 THR A N 1
ATOM 1714 C CA . THR A 1 208 ? 16.839 1.751 -4.311 1.00 85.25 208 THR A CA 1
ATOM 1715 C C . THR A 1 208 ? 16.787 1.612 -2.785 1.00 85.25 208 THR A C 1
ATOM 1717 O O . THR A 1 208 ? 16.657 0.484 -2.305 1.00 85.25 208 THR A O 1
ATOM 1720 N N . PRO A 1 209 ? 16.926 2.707 -2.014 1.00 83.38 209 PRO A N 1
ATOM 1721 C CA . PRO A 1 209 ? 16.657 2.690 -0.577 1.00 83.38 209 PRO A CA 1
ATOM 1722 C C . PRO A 1 209 ? 15.152 2.748 -0.264 1.00 83.38 209 PRO A C 1
ATOM 1724 O O . PRO A 1 209 ? 14.754 2.528 0.876 1.00 83.38 209 PRO A O 1
ATOM 1727 N N . GLU A 1 210 ? 14.329 3.060 -1.265 1.00 77.50 210 GLU A N 1
ATOM 1728 C CA . GLU A 1 210 ? 12.880 3.202 -1.156 1.00 77.50 210 GLU A CA 1
ATOM 1729 C C . GLU A 1 210 ? 12.140 1.916 -1.567 1.00 77.50 210 GLU A C 1
ATOM 1731 O O . GLU A 1 210 ? 12.646 1.198 -2.440 1.00 77.50 210 GLU A O 1
ATOM 1736 N N . PRO A 1 211 ? 10.960 1.641 -0.976 1.00 71.19 211 PRO A N 1
ATOM 1737 C CA . PRO A 1 211 ? 10.128 0.480 -1.297 1.00 71.19 211 PRO A CA 1
ATOM 1738 C C . PRO A 1 211 ? 9.449 0.559 -2.674 1.00 71.19 211 PRO A C 1
ATOM 1740 O O . PRO A 1 211 ? 8.798 1.588 -2.982 1.00 71.19 211 PRO A O 1
#

Solvent-accessible surface area (backbone atoms only — not comparable to full-atom values): 13122 Å² total; per-residue (Å²): 61,41,36,43,41,56,83,85,59,71,50,60,62,58,54,56,52,62,51,68,46,76,88,62,61,51,49,72,76,44,78,50,77,43,75,32,92,87,42,87,66,26,34,34,37,44,42,45,65,50,79,85,41,64,71,55,48,52,59,48,52,52,48,44,58,71,68,39,98,36,59,74,45,54,52,31,88,64,91,52,92,96,51,45,74,55,72,72,89,51,82,74,48,53,62,76,47,72,84,65,68,91,68,78,60,65,63,63,57,85,88,40,91,51,50,87,37,70,69,65,43,63,72,58,67,89,68,101,56,81,71,86,76,88,74,51,73,65,54,30,50,30,47,20,56,46,45,52,59,52,60,72,43,37,87,83,72,48,57,69,68,54,67,67,47,49,64,52,39,38,72,72,32,48,51,49,52,82,37,79,55,52,67,55,53,45,41,74,75,54,68,96,72,95,77,74,87,76,76,77,49,66,93,42,59,93,60,67,98,69,126

pLDDT: mean 76.2, std 14.61, range [45.0, 97.44]

Radius of gyration: 24.6 Å; Cα contacts (8 Å, |Δi|>4): 225; chains: 1; bounding box: 54×48×58 Å